Protein 3MU7 (pdb70)

B-factor: mean 15.53, std 10.74, range [5.44, 60.55]

Foldseek 3Di:
DDFAEEFEALPAPPFDDLLVLLVVVLHQEYEQDDQADFDDPDDTDGRSHPDQQQVCQVSCVSSVVSNHAYEYEYHDQHHHDEAQDLVRLVVVLVLCCQQAADAHDDDPRPNSNHRHHGQYYEYAHNDHFQRCVLSSLVSNLVVCVVDGHHFYEYEAEQPPPGRHCNVSQQVLSGQEYEYAQAPDQQQACPPNDCVSVVVSLVCCLPPGSHQAYAYEAELDPVLGPTRHDQLVCCVVPPPVVLVVGSRHRHHYYSHSRSCVVRVRSCVNVVHDD

Structure (mmCIF, N/CA/C/O backbone):
data_3MU7
#
_entry.id   3MU7
#
_cell.length_a   42.152
_cell.length_b   64.398
_cell.length_c   48.594
_cell.angle_alpha   90.00
_cell.angle_beta   102.10
_cell.angle_gamma   90.00
#
_symmetry.space_group_name_H-M   'P 1 21 1'
#
loop_
_entity.id
_entity.type
_entity.pdbx_description
1 polymer 'xylanase and alpha-amylase inhibitor protein'
2 non-polymer 'PHOSPHATE ION'
3 non-polymer DI(HYDROXYETHYL)ETHER
4 water water
#
loop_
_atom_site.group_PDB
_atom_site.id
_atom_site.type_symbol
_atom_site.label_atom_id
_atom_site.label_alt_id
_atom_site.label_comp_id
_atom_site.label_asym_id
_atom_site.label_entity_id
_atom_site.label_seq_id
_atom_site.pdbx_PDB_ins_code
_atom_site.Cartn_x
_atom_site.Cartn_y
_atom_site.Cartn_z
_atom_site.occupancy
_atom_site.B_iso_or_equiv
_atom_site.auth_seq_id
_atom_site.auth_comp_id
_atom_site.auth_asym_id
_atom_site.auth_atom_id
_atom_site.pdbx_PDB_model_num
ATOM 1 N N . GLY A 1 1 ? 7.502 -10.245 0.530 1.00 26.89 1 GLY A N 1
ATOM 2 C CA . GLY A 1 1 ? 8.401 -11.323 0.951 1.00 26.44 1 GLY A CA 1
ATOM 3 C C . GLY A 1 1 ? 9.854 -10.995 0.660 1.00 26.14 1 GLY A C 1
ATOM 4 O O . GLY A 1 1 ? 10.654 -11.881 0.380 1.00 26.75 1 GLY A O 1
ATOM 5 N N . SER A 1 2 ? 10.202 -9.677 0.752 1.00 25.41 2 SER A N 1
ATOM 6 C CA . SER A 1 2 ? 11.565 -9.196 0.450 1.00 24.41 2 SER A CA 1
ATOM 7 C C . SER A 1 2 ? 12.265 -8.242 1.490 1.00 22.83 2 SER A C 1
ATOM 8 O O . SER A 1 2 ? 13.099 -8.713 2.249 1.00 23.38 2 SER A O 1
ATOM 11 N N . LEU A 1 3 ? 11.957 -6.888 1.546 1.00 20.73 3 LEU A N 1
ATOM 12 C CA . LEU A 1 3 ? 12.720 -6.025 2.511 1.00 17.96 3 LEU A CA 1
ATOM 13 C C . LEU A 1 3 ? 12.032 -5.599 3.800 1.00 16.00 3 LEU A C 1
ATOM 14 O O . LEU A 1 3 ? 10.998 -4.935 3.802 1.00 15.94 3 LEU A O 1
ATOM 19 N N . ASP A 1 4 ? 12.648 -6.030 4.918 1.00 13.57 4 ASP A N 1
ATOM 20 C CA . ASP A 1 4 ? 12.215 -5.674 6.262 1.00 11.82 4 ASP A CA 1
ATOM 21 C C . ASP A 1 4 ? 12.878 -4.365 6.664 1.00 10.01 4 ASP A C 1
ATOM 22 O O . ASP A 1 4 ? 14.095 -4.195 6.553 1.00 9.78 4 ASP A O 1
ATOM 27 N N . ILE A 1 5 ? 12.043 -3.445 7.135 1.00 8.73 5 ILE A N 1
ATOM 28 C CA . ILE A 1 5 ? 12.481 -2.142 7.617 1.00 8.34 5 ILE A CA 1
ATOM 29 C C . ILE A 1 5 ? 12.074 -1.975 9.075 1.00 7.45 5 ILE A C 1
ATOM 30 O O . ILE A 1 5 ? 10.906 -2.177 9.433 1.00 7.69 5 ILE A O 1
ATOM 35 N N . ALA A 1 6 ? 13.045 -1.623 9.910 1.00 7.01 6 ALA A N 1
ATOM 36 C CA . ALA A 1 6 ? 12.790 -1.203 11.282 1.00 6.81 6 ALA A CA 1
ATOM 37 C C . ALA A 1 6 ? 12.827 0.321 11.315 1.00 6.87 6 ALA A C 1
ATOM 38 O O . ALA A 1 6 ? 13.650 0.940 10.646 1.00 7.58 6 ALA A O 1
ATOM 40 N N . VAL A 1 7 ? 11.951 0.939 12.093 1.00 6.54 7 VAL A N 1
ATOM 41 C CA . VAL A 1 7 ? 11.953 2.391 12.184 1.00 6.37 7 VAL A CA 1
ATOM 42 C C . VAL A 1 7 ? 11.785 2.833 13.631 1.00 6.15 7 VAL A C 1
ATOM 43 O O . VAL A 1 7 ? 11.008 2.232 14.382 1.00 6.88 7 VAL A O 1
ATOM 47 N N . TYR A 1 8 ? 12.513 3.872 14.020 1.00 6.07 8 TYR A N 1
ATOM 48 C CA . TYR A 1 8 ? 12.295 4.496 15.316 1.00 6.20 8 TYR A CA 1
ATOM 49 C C . TYR A 1 8 ? 11.103 5.436 15.259 1.00 6.51 8 TYR A C 1
ATOM 50 O O . TYR A 1 8 ? 10.930 6.187 14.294 1.00 6.81 8 TYR A O 1
ATOM 59 N N . TRP A 1 9 ? 10.306 5.391 16.318 1.00 6.59 9 TRP A N 1
ATOM 60 C CA . TRP A 1 9 ? 9.130 6.238 16.480 1.00 6.57 9 TRP A CA 1
ATOM 61 C C . TRP A 1 9 ? 9.212 6.884 17.860 1.00 6.47 9 TRP A C 1
ATOM 62 O O . TRP A 1 9 ? 9.801 6.309 18.782 1.00 6.29 9 TRP A O 1
ATOM 73 N N . GLY A 1 10 ? 8.646 8.082 18.004 1.00 6.08 10 GLY A N 1
ATOM 74 C CA . GLY A 1 10 ? 8.545 8.724 19.310 1.00 6.34 10 GLY A CA 1
ATOM 75 C C . GLY A 1 10 ? 9.367 9.986 19.461 1.00 6.37 10 GLY A C 1
ATOM 76 O O . GLY A 1 10 ? 9.411 10.562 20.546 1.00 7.11 10 GLY A O 1
ATOM 77 N N . GLN A 1 11 ? 10.003 10.411 18.368 1.00 6.57 11 GLN A N 1
ATOM 78 C CA . GLN A 1 11 ? 10.984 11.498 18.370 1.00 7.03 11 GLN A CA 1
ATOM 79 C C . GLN A 1 11 ? 10.420 12.905 18.192 1.00 7.10 11 GLN A C 1
ATOM 80 O O . GLN A 1 11 ? 11.171 13.869 18.291 1.00 7.42 11 GLN A O 1
ATOM 86 N N . SER A 1 12 ? 9.118 13.041 17.945 1.00 6.89 12 SER A N 1
ATOM 87 C CA . SER A 1 12 ? 8.537 14.375 17.805 1.00 7.28 12 SER A CA 1
ATOM 88 C C . SER A 1 12 ? 7.085 14.385 18.211 1.00 6.93 12 SER A C 1
ATOM 89 O O . SER A 1 12 ? 6.297 13.566 17.742 1.00 7.29 12 SER A O 1
ATOM 92 N N . PHE A 1 13 ? 6.705 15.360 19.027 1.00 7.33 13 PHE A N 1
ATOM 93 C CA . PHE A 1 13 ? 5.317 15.484 19.432 1.00 7.28 13 PHE A CA 1
ATOM 94 C C . PHE A 1 13 ? 4.363 15.541 18.238 1.00 7.22 13 PHE A C 1
ATOM 95 O O . PHE A 1 13 ? 3.239 15.045 18.316 1.00 7.82 13 PHE A O 1
ATOM 103 N N . ASP A 1 14 ? 4.805 16.159 17.147 1.00 7.25 14 ASP A N 1
ATOM 104 C CA . ASP A 1 14 ? 3.932 16.368 15.997 1.00 7.90 14 ASP A CA 1
ATOM 105 C C . ASP A 1 14 ? 4.070 15.312 14.915 1.00 8.09 14 ASP A C 1
ATOM 106 O O . ASP A 1 14 ? 3.542 15.487 13.821 1.00 9.20 14 ASP A O 1
ATOM 111 N N . GLU A 1 15 ? 4.749 14.209 15.211 1.00 7.67 15 GLU A N 1
ATOM 112 C CA . GLU A 1 15 ? 4.951 13.171 14.208 1.00 7.76 15 GLU A CA 1
ATOM 113 C C . GLU A 1 15 ? 3.669 12.394 13.908 1.00 7.81 15 GLU A C 1
ATOM 114 O O . GLU A 1 15 ? 2.737 12.341 14.717 1.00 7.89 15 GLU A O 1
ATOM 120 N N . ARG A 1 16 ? 3.657 11.772 12.736 1.00 7.71 16 ARG A N 1
ATOM 121 C CA . ARG A 1 16 ? 2.644 10.796 12.355 1.00 7.92 16 ARG A CA 1
ATOM 122 C C . ARG A 1 16 ? 2.449 9.801 13.506 1.00 7.60 16 ARG A C 1
ATOM 123 O O . ARG A 1 16 ? 3.431 9.290 14.068 1.00 7.10 16 ARG A O 1
ATOM 131 N N . SER A 1 17 ? 1.195 9.521 13.856 1.00 7.76 17 SER A N 1
ATOM 132 C CA . SER A 1 17 ? 0.885 8.675 14.999 1.00 7.99 17 SER A CA 1
ATOM 133 C C . SER A 1 17 ? 1.492 7.278 14.865 1.00 7.43 17 SER A C 1
ATOM 134 O O . SER A 1 17 ? 1.813 6.822 13.764 1.00 7.65 17 SER A O 1
ATOM 137 N N . LEU A 1 18 ? 1.611 6.590 15.991 1.00 7.81 18 LEU A N 1
ATOM 138 C CA . LEU A 1 18 ? 2.126 5.232 15.980 1.00 8.01 18 LEU A CA 1
ATOM 139 C C . LEU A 1 18 ? 1.247 4.332 15.112 1.00 8.19 18 LEU A C 1
ATOM 140 O O . LEU A 1 18 ? 1.751 3.583 14.272 1.00 8.16 18 LEU A O 1
ATOM 145 N N . GLU A 1 19 ? -0.070 4.412 15.293 1.00 8.49 19 GLU A N 1
ATOM 146 C CA . GLU A 1 19 ? -0.968 3.576 14.495 1.00 9.24 19 GLU A CA 1
ATOM 147 C C . GLU A 1 19 ? -0.872 3.890 12.994 1.00 8.59 19 GLU A C 1
ATOM 148 O O . GLU A 1 19 ? -0.857 2.969 12.179 1.00 8.65 19 GLU A O 1
ATOM 154 N N . ALA A 1 20 ? -0.771 5.168 12.627 1.00 8.61 20 ALA A N 1
ATOM 155 C CA . ALA A 1 20 ? -0.631 5.532 11.214 1.00 8.76 20 ALA A CA 1
ATOM 156 C C . ALA A 1 20 ? 0.720 5.101 10.644 1.00 8.73 20 ALA A C 1
ATOM 157 O O . ALA A 1 20 ? 0.827 4.726 9.476 1.00 8.89 20 ALA A O 1
ATOM 159 N N . THR A 1 21 ? 1.749 5.138 11.481 1.00 7.85 21 THR A N 1
ATOM 160 C CA . THR A 1 21 ? 3.071 4.655 11.092 1.00 7.70 21 THR A CA 1
ATOM 161 C C . THR A 1 21 ? 2.978 3.180 10.700 1.00 7.81 21 THR A C 1
ATOM 162 O O . THR A 1 21 ? 3.443 2.768 9.632 1.00 7.97 21 THR A O 1
ATOM 166 N N . CYS A 1 22 ? 2.319 2.391 11.538 1.00 7.87 22 CYS A N 1
ATOM 167 C CA . CYS A 1 22 ? 2.113 0.986 11.230 1.00 8.16 22 CYS A CA 1
ATOM 168 C C . CYS A 1 22 ? 1.251 0.777 9.995 1.00 8.64 22 CYS A C 1
ATOM 169 O O . CYS A 1 22 ? 1.526 -0.122 9.205 1.00 8.61 22 CYS A O 1
ATOM 172 N N . ASP A 1 23 ? 0.239 1.622 9.817 1.00 8.90 23 ASP A N 1
ATOM 173 C CA . ASP A 1 23 ? -0.662 1.530 8.660 1.00 10.01 23 ASP A CA 1
ATOM 174 C C . ASP A 1 23 ? 0.008 1.793 7.315 1.00 10.17 23 ASP A C 1
ATOM 175 O O . ASP A 1 23 ? -0.540 1.443 6.274 1.00 11.18 23 ASP A O 1
ATOM 180 N N . SER A 1 24 ? 1.187 2.406 7.322 1.00 9.87 24 SER A N 1
ATOM 181 C CA . SER A 1 24 ? 1.926 2.617 6.081 1.00 10.20 24 SER A CA 1
ATOM 182 C C . SER A 1 24 ? 2.236 1.293 5.387 1.00 10.12 24 SER A C 1
ATOM 183 O O . SER A 1 24 ? 2.365 1.247 4.165 1.00 11.00 24 SER A O 1
ATOM 186 N N . GLY A 1 25 ? 2.365 0.220 6.166 1.00 10.20 25 GLY A N 1
ATOM 187 C CA . GLY A 1 25 ? 2.747 -1.085 5.629 1.00 10.77 25 GLY A CA 1
ATOM 188 C C . GLY A 1 25 ? 4.216 -1.168 5.252 1.00 10.73 25 GLY A C 1
ATOM 189 O O . GLY A 1 25 ? 4.638 -2.137 4.619 1.00 12.12 25 GLY A O 1
ATOM 190 N N . ASN A 1 26 ? 5.000 -0.161 5.629 1.00 10.34 26 ASN A N 1
ATOM 191 C CA . ASN A 1 26 ? 6.412 -0.113 5.240 1.00 10.06 26 ASN A CA 1
ATOM 192 C C . ASN A 1 26 ? 7.355 -0.805 6.211 1.00 9.44 26 ASN A C 1
ATOM 193 O O . ASN A 1 26 ? 8.513 -1.059 5.865 1.00 9.90 26 ASN A O 1
ATOM 198 N N . TYR A 1 27 ? 6.875 -1.095 7.418 1.00 8.95 27 TYR A N 1
ATOM 199 C CA . TYR A 1 27 ? 7.761 -1.474 8.516 1.00 8.51 27 TYR A CA 1
ATOM 200 C C . TYR A 1 27 ? 7.445 -2.828 9.117 1.00 8.66 27 TYR A C 1
ATOM 201 O O . TYR A 1 27 ? 6.279 -3.152 9.354 1.00 9.44 27 TYR A O 1
ATOM 210 N N . ALA A 1 28 ? 8.494 -3.591 9.400 1.00 8.16 28 ALA A N 1
ATOM 211 C CA . ALA A 1 28 ? 8.383 -4.855 10.110 1.00 8.19 28 ALA A CA 1
ATOM 212 C C . ALA A 1 28 ? 8.523 -4.655 11.623 1.00 7.91 28 ALA A C 1
ATOM 213 O O . ALA A 1 28 ? 7.986 -5.434 12.404 1.00 7.95 28 ALA A O 1
ATOM 215 N N . TYR A 1 29 ? 9.270 -3.626 12.019 1.00 7.74 29 TYR A N 1
ATOM 216 C CA . TYR A 1 29 ? 9.481 -3.283 13.424 1.00 7.62 29 TYR A CA 1
ATOM 217 C C . TYR A 1 29 ? 9.281 -1.795 13.576 1.00 7.20 29 TYR A C 1
ATOM 218 O O . TYR A 1 29 ? 9.787 -1.010 12.761 1.00 7.23 29 TYR A O 1
ATOM 227 N N . VAL A 1 30 ? 8.592 -1.410 14.646 1.00 6.43 30 VAL A N 1
ATOM 228 C CA . VAL A 1 30 ? 8.543 -0.018 15.084 1.00 6.71 30 VAL A CA 1
ATOM 229 C C . VAL A 1 30 ? 9.108 0.023 16.494 1.00 6.40 30 VAL A C 1
ATOM 230 O O . VAL A 1 30 ? 8.691 -0.744 17.365 1.00 6.98 30 VAL A O 1
ATOM 234 N N . ILE A 1 31 ? 10.095 0.893 16.686 1.00 6.11 31 ILE A N 1
ATOM 235 C CA . ILE A 1 31 ? 10.836 0.950 17.925 1.00 6.33 31 ILE A CA 1
ATOM 236 C C . ILE A 1 31 ? 10.500 2.262 18.620 1.00 6.00 31 ILE A C 1
ATOM 237 O O . ILE A 1 31 ? 10.879 3.346 18.161 1.00 6.06 31 ILE A O 1
ATOM 242 N N . ILE A 1 32 ? 9.763 2.162 19.721 1.00 6.03 32 ILE A N 1
ATOM 243 C CA . ILE A 1 32 ? 9.392 3.344 20.492 1.00 6.48 32 ILE A CA 1
ATOM 244 C C . ILE A 1 32 ? 10.588 3.814 21.317 1.00 6.03 32 ILE A C 1
ATOM 245 O O . ILE A 1 32 ? 11.099 3.054 22.151 1.00 6.25 32 ILE A O 1
ATOM 250 N N . GLY A 1 33 ? 11.044 5.043 21.081 1.00 5.90 33 GLY A N 1
ATOM 251 C CA . GLY A 1 33 ? 12.149 5.598 21.862 1.00 6.27 33 GLY A CA 1
ATOM 252 C C . GLY A 1 33 ? 11.691 6.819 22.636 1.00 6.10 33 GLY A C 1
ATOM 253 O O . GLY A 1 33 ? 10.957 7.634 22.084 1.00 6.87 33 GLY A O 1
ATOM 254 N N . PHE A 1 34 ? 12.092 6.991 23.901 1.00 6.14 34 PHE A N 1
ATOM 255 C CA . PHE A 1 34 ? 13.054 6.159 24.640 1.00 6.67 34 PHE A CA 1
ATOM 256 C C . PHE A 1 34 ? 12.722 6.145 26.119 1.00 6.89 34 PHE A C 1
ATOM 257 O O . PHE A 1 34 ? 12.190 7.128 26.663 1.00 7.57 34 PHE A O 1
ATOM 265 N N . LEU A 1 35 ? 13.060 5.047 26.788 1.00 6.56 35 LEU A N 1
ATOM 266 C CA . LEU A 1 35 ? 13.212 5.077 28.239 1.00 7.15 35 LEU A CA 1
ATOM 267 C C . LEU A 1 35 ? 14.620 5.617 28.464 1.00 7.58 35 LEU A C 1
ATOM 268 O O . LEU A 1 35 ? 15.603 4.862 28.449 1.00 7.94 35 LEU A O 1
ATOM 273 N N . ASN A 1 36 ? 14.713 6.935 28.620 1.00 8.28 36 ASN A N 1
ATOM 274 C CA . ASN A 1 36 ? 16.001 7.618 28.628 1.00 9.36 36 ASN A CA 1
ATOM 275 C C . ASN A 1 36 ? 16.515 7.983 30.016 1.00 9.21 36 ASN A C 1
ATOM 276 O O . ASN A 1 36 ? 17.557 8.633 30.139 1.00 9.32 36 ASN A O 1
ATOM 281 N N . THR A 1 37 ? 15.780 7.564 31.041 1.00 9.52 37 THR A N 1
ATOM 282 C CA . THR A 1 37 ? 16.116 7.873 32.422 1.00 10.06 37 THR A CA 1
ATOM 283 C C . THR A 1 37 ? 16.021 6.600 33.238 1.00 9.87 37 THR A C 1
ATOM 284 O O . THR A 1 37 ? 14.961 5.979 33.308 1.00 10.25 37 THR A O 1
ATOM 288 N N . PHE A 1 38 ? 17.149 6.209 33.822 1.00 10.11 38 PHE A N 1
ATOM 289 C CA . PHE A 1 38 ? 17.225 5.087 34.750 1.00 10.25 38 PHE A CA 1
ATOM 290 C C . PHE A 1 38 ? 18.608 5.030 35.365 1.00 10.99 38 PHE A C 1
ATOM 291 O O . PHE A 1 38 ? 19.532 5.662 34.873 1.00 10.63 38 PHE A O 1
ATOM 299 N N . GLY A 1 39 ? 18.728 4.258 36.441 1.00 12.12 39 GLY A N 1
ATOM 300 C CA . GLY A 1 39 ? 20.006 4.018 37.090 1.00 14.26 39 GLY A CA 1
ATOM 301 C C . GLY A 1 39 ? 20.437 5.135 38.010 1.00 15.36 39 GLY A C 1
ATOM 302 O O . GLY A 1 39 ? 19.926 6.258 37.937 1.00 15.62 39 GLY A O 1
ATOM 303 N N . GLY A 1 40 ? 21.387 4.810 38.884 1.00 16.60 40 GLY A N 1
ATOM 304 C CA . GLY A 1 40 ? 21.988 5.785 39.792 1.00 17.88 40 GLY A CA 1
ATOM 305 C C . GLY A 1 40 ? 20.972 6.561 40.608 1.00 18.46 40 GLY A C 1
ATOM 306 O O . GLY A 1 40 ? 20.974 7.797 40.610 1.00 19.63 40 GLY A O 1
ATOM 307 N N . GLY A 1 41 ? 20.085 5.832 41.274 1.00 18.66 41 GLY A N 1
ATOM 308 C CA . GLY A 1 41 ? 19.116 6.439 42.183 1.00 18.50 41 GLY A CA 1
ATOM 309 C C . GLY A 1 41 ? 17.930 7.128 41.536 1.00 18.36 41 GLY A C 1
ATOM 310 O O . GLY A 1 41 ? 17.044 7.611 42.236 1.00 18.55 41 GLY A O 1
ATOM 311 N N . GLN A 1 42 ? 17.907 7.184 40.206 1.00 18.13 42 GLN A N 1
ATOM 312 C CA . GLN A 1 42 ? 16.780 7.770 39.489 1.00 17.98 42 GLN A CA 1
ATOM 313 C C . GLN A 1 42 ? 15.624 6.795 39.360 1.00 17.42 42 GLN A C 1
ATOM 314 O O . GLN A 1 42 ? 15.817 5.580 39.301 1.00 17.51 42 GLN A O 1
ATOM 320 N N . THR A 1 43 ? 14.415 7.340 39.320 1.00 16.92 43 THR 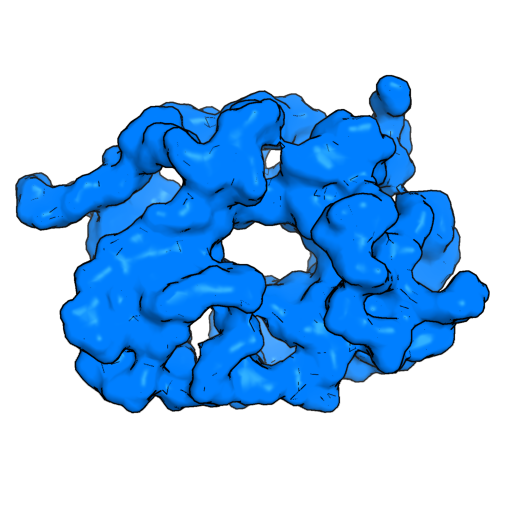A N 1
ATOM 321 C CA . THR A 1 43 ? 13.255 6.551 38.952 1.00 16.61 43 THR A CA 1
ATOM 322 C C . THR A 1 43 ? 13.193 6.474 37.419 1.00 14.87 43 THR A C 1
ATOM 323 O O . THR A 1 43 ? 13.611 7.413 36.737 1.00 14.77 43 THR A O 1
ATOM 327 N N . PRO A 1 44 ? 12.705 5.345 36.871 1.00 13.68 44 PRO A N 1
ATOM 328 C CA . PRO A 1 44 ? 12.654 5.202 35.417 1.00 12.88 44 PRO A CA 1
ATOM 329 C C . PRO A 1 44 ? 11.701 6.215 34.794 1.00 11.68 44 PRO A C 1
ATOM 330 O O . PRO A 1 44 ? 10.652 6.508 35.367 1.00 11.87 44 PRO A O 1
ATOM 334 N N . ALA A 1 45 ? 12.067 6.754 33.635 1.00 10.31 45 ALA A N 1
ATOM 335 C CA . ALA A 1 45 ? 11.201 7.704 32.942 1.00 9.54 45 ALA A CA 1
ATOM 336 C C . ALA A 1 45 ? 11.350 7.589 31.436 1.00 9.07 45 ALA A C 1
ATOM 337 O O . ALA A 1 45 ? 12.441 7.331 30.915 1.00 9.38 45 ALA A O 1
ATOM 339 N N . LEU A 1 46 ? 10.223 7.759 30.761 1.00 8.98 46 LEU A N 1
ATOM 340 C CA . LEU A 1 46 ? 10.154 7.834 29.314 1.00 9.11 46 LEU A CA 1
ATOM 341 C C . LEU A 1 46 ? 10.333 9.267 28.849 1.00 8.91 46 LEU A C 1
ATOM 342 O O . LEU A 1 46 ? 9.833 10.206 29.475 1.00 9.81 46 LEU A O 1
ATOM 347 N N . ASP A 1 47 ? 11.044 9.435 27.744 1.00 8.42 47 ASP A N 1
ATOM 348 C CA . ASP A 1 47 ? 10.957 10.657 26.961 1.00 8.28 47 ASP A CA 1
ATOM 349 C C . ASP A 1 47 ? 10.522 10.215 25.576 1.00 7.53 47 ASP A C 1
ATOM 350 O O . ASP A 1 47 ? 11.350 9.797 24.757 1.00 7.42 47 ASP A O 1
ATOM 355 N N . ILE A 1 48 ? 9.218 10.275 25.340 1.00 7.19 48 ILE A N 1
ATOM 356 C CA . ILE A 1 48 ? 8.640 9.957 24.043 1.00 7.42 48 ILE A CA 1
ATOM 357 C C . ILE A 1 48 ? 8.041 11.223 23.433 1.00 7.09 48 ILE A C 1
ATOM 358 O O . ILE A 1 48 ? 6.942 11.214 22.882 1.00 6.89 48 ILE A O 1
ATOM 363 N N . SER A 1 49 ? 8.780 12.321 23.564 1.00 7.39 49 SER A N 1
ATOM 364 C CA . SER A 1 49 ? 8.469 13.596 22.909 1.00 7.35 49 SER A CA 1
ATOM 365 C C . SER A 1 49 ? 7.040 14.071 23.167 1.00 7.15 49 SER A C 1
ATOM 366 O O . SER A 1 49 ? 6.359 14.558 22.262 1.00 7.82 49 SER A O 1
ATOM 369 N N . GLY A 1 50 ? 6.589 13.913 24.405 1.00 7.49 50 GLY A N 1
ATOM 370 C CA . GLY A 1 50 ? 5.290 14.428 24.816 1.00 7.97 50 GLY A CA 1
ATOM 371 C C . GLY A 1 50 ? 4.091 13.585 24.442 1.00 7.94 50 GLY A C 1
ATOM 372 O O . GLY A 1 50 ? 2.976 13.939 24.804 1.00 8.36 50 GLY A O 1
ATOM 373 N N . HIS A 1 51 ? 4.292 12.474 23.732 1.00 7.53 51 HIS A N 1
ATOM 374 C CA . HIS A 1 51 ? 3.176 11.579 23.409 1.00 7.79 51 HIS A CA 1
ATOM 375 C C . HIS A 1 51 ? 2.620 10.971 24.691 1.00 8.22 51 HIS A C 1
ATOM 376 O O . HIS A 1 51 ? 3.368 10.696 25.619 1.00 8.57 51 HIS A O 1
ATOM 383 N N . SER A 1 52 ? 1.310 10.758 24.742 1.00 8.77 52 SER A N 1
ATOM 384 C CA . SER A 1 52 ? 0.695 10.121 25.901 1.00 9.72 52 SER A CA 1
ATOM 385 C C . SER A 1 52 ? 1.078 8.640 25.993 1.00 9.66 52 SER A C 1
ATOM 386 O O . SER A 1 52 ? 0.728 7.863 25.104 1.00 8.93 52 SER A O 1
ATOM 389 N N . PRO A 1 53 ? 1.785 8.242 27.066 1.00 9.83 53 PRO A N 1
ATOM 390 C CA . PRO A 1 53 ? 2.163 6.825 27.149 1.00 10.25 53 PRO A CA 1
ATOM 391 C C . PRO A 1 53 ? 0.954 5.896 27.227 1.00 10.38 53 PRO A C 1
ATOM 392 O O . PRO A 1 53 ? 0.906 4.896 26.512 1.00 10.12 53 PRO A O 1
ATOM 396 N N . LYS A 1 54 ? -0.031 6.226 28.060 1.00 10.59 54 LYS A N 1
ATOM 397 C CA . LYS A 1 54 ? -1.219 5.384 28.169 1.00 11.44 54 LYS A CA 1
ATOM 398 C C . LYS A 1 54 ? -1.959 5.318 26.833 1.00 11.15 54 LYS A C 1
ATOM 399 O O . LYS A 1 54 ? -2.492 4.271 26.465 1.00 11.29 54 LYS A O 1
ATOM 405 N N . GLY A 1 55 ? -1.964 6.434 26.104 1.00 10.93 55 GLY A N 1
ATOM 406 C CA . GLY A 1 55 ? -2.603 6.509 24.794 1.00 10.71 55 GLY A CA 1
ATOM 407 C C . GLY A 1 55 ? -1.963 5.617 23.743 1.00 10.70 55 GLY A C 1
ATOM 408 O O . GLY A 1 55 ? -2.571 5.331 22.715 1.00 11.18 55 GLY A O 1
ATOM 409 N N . LEU A 1 56 ? -0.737 5.168 23.994 1.00 10.19 56 LEU A N 1
ATOM 410 C CA . LEU A 1 56 ? -0.085 4.241 23.078 1.00 10.33 56 LEU A CA 1
ATOM 411 C C . LEU A 1 56 ? -0.694 2.854 23.104 1.00 9.98 56 LEU A C 1
ATOM 412 O O . LEU A 1 56 ? -0.565 2.126 22.127 1.00 10.01 56 LEU A O 1
ATOM 417 N N . GLU A 1 57 ? -1.340 2.478 24.208 1.00 9.63 57 GLU A N 1
ATOM 418 C CA . GLU A 1 57 ? -1.864 1.126 24.348 1.00 9.80 57 GLU A CA 1
ATOM 419 C C . GLU A 1 57 ? -2.628 0.617 23.104 1.00 9.34 57 GLU A C 1
ATOM 420 O O . GLU A 1 57 ? -2.235 -0.399 22.524 1.00 9.54 57 GLU A O 1
ATOM 426 N N . PRO A 1 58 ? -3.716 1.309 22.685 1.00 9.09 58 PRO A N 1
ATOM 427 C CA . PRO A 1 58 ? -4.453 0.768 21.535 1.00 8.68 58 PRO A CA 1
ATOM 428 C C . PRO A 1 58 ? -3.671 0.850 20.229 1.00 8.49 58 PRO A C 1
ATOM 429 O O . PRO A 1 58 ? -3.897 0.048 19.327 1.00 8.45 58 PRO A O 1
ATOM 433 N N . GLN A 1 59 ? -2.755 1.809 20.140 1.00 8.32 59 GLN A N 1
ATOM 434 C CA . GLN A 1 59 ? -1.948 1.969 18.934 1.00 8.37 59 GLN A CA 1
ATOM 435 C C . GLN A 1 59 ? -0.933 0.838 18.783 1.00 7.83 59 GLN A C 1
ATOM 436 O O . GLN A 1 59 ? -0.721 0.328 17.677 1.00 7.73 59 GLN A O 1
ATOM 442 N N . ILE A 1 60 ? -0.321 0.448 19.897 1.00 7.46 60 ILE A N 1
ATOM 443 C CA . ILE A 1 60 ? 0.577 -0.701 19.928 1.00 7.33 60 ILE A CA 1
ATOM 444 C C . ILE A 1 60 ? -0.187 -1.950 19.477 1.00 7.31 60 ILE A C 1
ATOM 445 O O . ILE A 1 60 ? 0.278 -2.709 18.621 1.00 7.21 60 ILE A O 1
ATOM 450 N N . LYS A 1 61 ? -1.373 -2.153 20.050 1.00 7.39 61 LYS A N 1
ATOM 451 C CA . LYS A 1 61 ? -2.188 -3.314 19.704 1.00 7.80 61 LYS A CA 1
ATOM 452 C C . LYS A 1 61 ? -2.580 -3.297 18.232 1.00 7.44 61 LYS A C 1
ATOM 453 O O . LYS A 1 61 ? -2.575 -4.331 17.571 1.00 7.86 61 LYS A O 1
ATOM 459 N N . HIS A 1 62 ? -2.908 -2.120 17.714 1.00 7.24 62 HIS A N 1
ATOM 460 C CA . HIS A 1 62 ? -3.227 -2.011 16.299 1.00 7.55 62 HIS A CA 1
ATOM 461 C C . HIS A 1 62 ? -2.026 -2.420 15.433 1.00 7.13 62 HIS A C 1
ATOM 462 O O . HIS A 1 62 ? -2.159 -3.198 14.488 1.00 7.61 62 HIS A O 1
ATOM 469 N N . CYS A 1 63 ? -0.848 -1.894 15.765 1.00 7.02 63 CYS A N 1
ATOM 470 C CA . CYS A 1 63 ? 0.394 -2.271 15.092 1.00 7.29 63 CYS A CA 1
ATOM 471 C C . CYS A 1 63 ? 0.579 -3.783 15.087 1.00 6.92 63 CYS A C 1
ATOM 472 O O . CYS A 1 63 ? 0.857 -4.377 14.039 1.00 7.02 63 CYS A O 1
ATOM 475 N N . GLN A 1 64 ? 0.422 -4.403 16.254 1.00 7.35 64 GLN A N 1
ATOM 476 C CA . GLN A 1 64 ? 0.628 -5.836 16.385 1.00 8.23 64 GLN A CA 1
ATOM 477 C C . GLN A 1 64 ? -0.397 -6.627 15.581 1.00 8.64 64 GLN A C 1
ATOM 478 O O . GLN A 1 64 ? -0.070 -7.666 15.006 1.00 9.03 64 GLN A O 1
ATOM 484 N N . SER A 1 65 ? -1.628 -6.124 15.517 1.00 8.89 65 SER A N 1
ATOM 485 C CA . SER A 1 65 ? -2.674 -6.758 14.711 1.00 10.02 65 SER A CA 1
ATOM 486 C C . SER A 1 65 ? -2.342 -6.718 13.218 1.00 10.60 65 SER A C 1
ATOM 487 O O . SER A 1 65 ? -2.860 -7.522 12.437 1.00 11.31 65 SER A O 1
ATOM 490 N N . LYS A 1 66 ? -1.470 -5.789 12.831 1.00 11.13 66 LYS A N 1
ATOM 491 C CA . LYS A 1 66 ? -0.998 -5.666 11.448 1.00 12.22 66 LYS A CA 1
ATOM 492 C C . LYS A 1 66 ? 0.343 -6.378 11.253 1.00 12.04 66 LYS A C 1
ATOM 493 O O . LYS A 1 66 ? 1.029 -6.149 10.248 1.00 12.36 66 LYS A O 1
ATOM 499 N N . ASN A 1 67 ? 0.701 -7.228 12.218 1.00 11.70 67 ASN A N 1
ATOM 500 C CA A ASN A 1 67 ? 1.940 -8.017 12.146 0.50 12.08 67 ASN A CA 1
ATOM 501 C CA B ASN A 1 67 ? 1.880 -7.953 12.127 0.50 12.05 67 ASN A CA 1
ATOM 502 C C . ASN A 1 67 ? 3.155 -7.101 12.006 1.00 11.82 67 ASN A C 1
ATOM 503 O O . ASN A 1 67 ? 4.266 -7.563 11.741 1.00 12.62 67 ASN A O 1
ATOM 512 N N . VAL A 1 68 ? 3.123 -5.957 12.752 1.00 10.36 68 VAL A N 1
ATOM 513 C CA . VAL A 1 68 ? 4.288 -5.142 13.082 1.00 10.14 68 VAL A CA 1
ATOM 514 C C . VAL A 1 68 ? 4.735 -5.396 14.520 1.00 10.04 68 VAL A C 1
ATOM 515 O O . VAL A 1 68 ? 3.932 -5.311 15.459 1.00 11.00 68 VAL A O 1
ATOM 519 N N . LYS A 1 69 ? 6.007 -5.721 14.700 1.00 9.25 69 LYS A N 1
ATOM 520 C CA . LYS A 1 69 ? 6.559 -5.885 16.040 1.00 9.49 69 LYS A CA 1
ATOM 521 C C . LYS A 1 69 ? 6.885 -4.521 16.629 1.00 8.37 69 LYS A C 1
ATOM 522 O O . LYS A 1 69 ? 7.441 -3.653 15.947 1.00 9.12 69 LYS A O 1
ATOM 528 N N . VAL A 1 70 ? 6.525 -4.338 17.893 1.00 7.53 70 VAL A N 1
ATOM 529 C CA . VAL A 1 70 ? 6.716 -3.067 18.577 1.00 6.96 70 VAL A CA 1
ATOM 530 C C . VAL A 1 70 ? 7.656 -3.265 19.756 1.00 6.92 70 VAL A C 1
ATOM 531 O O . VAL A 1 70 ? 7.384 -4.076 20.652 1.00 6.55 70 VAL A O 1
ATOM 535 N N . LEU A 1 71 ? 8.759 -2.524 19.746 1.00 6.38 71 LEU A N 1
ATOM 536 C CA . LEU A 1 71 ? 9.787 -2.623 20.787 1.00 6.61 71 LEU A CA 1
ATOM 537 C C . LEU A 1 71 ? 9.853 -1.330 21.563 1.00 6.35 71 LEU A C 1
ATOM 538 O O . LEU A 1 71 ? 9.472 -0.272 21.055 1.00 7.19 71 LEU A O 1
ATOM 543 N N . LEU A 1 72 ? 10.329 -1.416 22.802 1.00 6.37 72 LEU A N 1
ATOM 544 C CA . LEU A 1 72 ? 10.708 -0.237 23.562 1.00 6.19 72 LEU A CA 1
ATOM 545 C C . LEU A 1 72 ? 12.218 -0.136 23.569 1.00 6.08 72 LEU A C 1
ATOM 546 O O . LEU A 1 72 ? 12.926 -1.106 23.877 1.00 6.27 72 LEU A O 1
ATOM 551 N N . SER A 1 73 ? 12.712 1.045 23.230 1.00 5.57 73 SER A N 1
ATOM 552 C CA . SER A 1 73 ? 14.139 1.304 23.249 1.00 5.74 73 SER A CA 1
ATOM 553 C C . SER A 1 73 ? 14.569 1.970 24.551 1.00 5.89 73 SER A C 1
ATOM 554 O O . SER A 1 73 ? 13.981 2.977 24.976 1.00 6.54 73 SER A O 1
ATOM 557 N N . ILE A 1 74 ? 15.599 1.398 25.170 1.00 5.91 74 ILE A N 1
ATOM 558 C CA . ILE A 1 74 ? 16.208 1.966 26.367 1.00 6.62 74 ILE A CA 1
ATOM 559 C C . ILE A 1 74 ? 17.451 2.761 25.989 1.00 6.61 74 ILE A C 1
ATOM 560 O O . ILE A 1 74 ? 18.193 2.396 25.057 1.00 6.81 74 ILE A O 1
ATOM 565 N N . GLY A 1 75 ? 17.636 3.878 26.665 1.00 6.88 75 GLY A N 1
ATOM 566 C CA . GLY A 1 75 ? 18.790 4.774 26.499 1.00 7.30 75 GLY A CA 1
ATOM 567 C C . GLY A 1 75 ? 18.410 5.896 25.540 1.00 8.07 75 GLY A C 1
ATOM 568 O O . GLY A 1 75 ? 17.591 6.662 25.850 1.00 8.10 75 GLY A O 1
ATOM 569 N N . GLY A 1 76 ? 18.993 5.915 24.369 1.00 8.44 76 GLY A N 1
ATOM 570 C CA . GLY A 1 76 ? 18.749 6.918 23.363 1.00 9.85 76 GLY A CA 1
ATOM 571 C C . GLY A 1 76 ? 19.977 7.804 23.112 1.00 10.33 76 GLY A C 1
ATOM 572 O O . GLY A 1 76 ? 20.988 7.634 23.748 1.00 10.48 76 GLY A O 1
ATOM 573 N N . PRO A 1 77 ? 19.851 8.742 22.175 1.00 11.41 77 PRO A N 1
ATOM 574 C CA . PRO A 1 77 ? 21.007 9.545 21.771 1.00 12.90 77 PRO A CA 1
ATOM 575 C C . PRO A 1 77 ? 21.674 10.248 22.943 1.00 14.24 77 PRO A C 1
ATOM 576 O O . PRO A 1 77 ? 22.902 10.372 22.969 1.00 14.97 77 PRO A O 1
ATOM 580 N N . ALA A 1 78 ? 20.865 10.682 23.905 1.00 15.35 78 ALA A N 1
ATOM 581 C CA . ALA A 1 78 ? 21.358 11.301 25.129 1.00 16.18 78 ALA A CA 1
ATOM 582 C C . ALA A 1 78 ? 20.316 11.122 26.227 1.00 16.42 78 ALA A C 1
ATOM 583 O O . ALA A 1 78 ? 19.192 10.692 25.972 1.00 17.11 78 ALA A O 1
ATOM 585 N N . GLY A 1 79 ? 20.690 11.441 27.457 1.00 16.31 79 GLY A N 1
ATOM 586 C CA . GLY A 1 79 ? 19.754 11.351 28.560 1.00 15.50 79 GLY A CA 1
ATOM 587 C C . GLY A 1 79 ? 20.449 10.879 29.811 1.00 14.74 79 GLY A C 1
ATOM 588 O O . GLY A 1 79 ? 21.553 10.332 29.741 1.00 14.87 79 GLY A O 1
ATOM 589 N N . PRO A 1 80 ? 19.807 11.081 30.970 1.00 14.21 80 PRO A N 1
ATOM 590 C CA . PRO A 1 80 ? 20.391 10.714 32.247 1.00 14.02 80 PRO A CA 1
ATOM 591 C C . PRO A 1 80 ? 20.123 9.242 32.525 1.00 13.54 80 PRO A C 1
ATOM 592 O O . PRO A 1 80 ? 19.314 8.889 33.390 1.00 13.80 80 PRO A O 1
ATOM 596 N N . TYR A 1 81 ? 20.767 8.387 31.746 1.00 12.26 81 TYR A N 1
ATOM 597 C CA . TYR A 1 81 ? 20.674 6.967 31.986 1.00 11.27 81 TYR A CA 1
ATOM 598 C C . TYR A 1 81 ? 22.053 6.400 32.222 1.00 11.40 81 TYR A C 1
ATOM 599 O O . TYR A 1 81 ? 23.026 6.812 31.587 1.00 12.58 81 TYR A O 1
ATOM 608 N N . SER A 1 82 ? 22.128 5.471 33.162 1.00 11.11 82 SER A N 1
ATOM 609 C CA . SER A 1 82 ? 23.362 4.772 33.461 1.00 11.70 82 SER A CA 1
ATOM 610 C C . SER A 1 82 ? 22.990 3.478 34.139 1.00 11.73 82 SER A C 1
ATOM 611 O O . SER A 1 82 ? 21.863 3.304 34.596 1.00 11.40 82 SER A O 1
ATOM 614 N N . LEU A 1 83 ? 23.949 2.569 34.201 1.00 12.03 83 LEU A N 1
ATOM 615 C CA . LEU A 1 83 ? 23.692 1.258 34.724 1.00 13.22 83 LEU A CA 1
ATOM 616 C C . LEU A 1 83 ? 24.969 0.729 35.344 1.00 14.29 83 LEU A C 1
ATOM 617 O O . LEU A 1 83 ? 25.482 -0.323 34.959 1.00 14.26 83 LEU A O 1
ATOM 622 N N . ASP A 1 84 ? 25.470 1.474 36.320 1.00 15.01 84 ASP A N 1
ATOM 623 C CA . ASP A 1 84 ? 26.761 1.185 36.940 1.00 16.30 84 ASP A CA 1
ATOM 624 C C . ASP A 1 84 ? 26.753 0.027 37.948 1.00 16.05 84 ASP A C 1
ATOM 625 O O . ASP A 1 84 ? 27.758 -0.675 38.062 1.00 16.85 84 ASP A O 1
ATOM 630 N N . SER A 1 85 ? 25.656 -0.175 38.684 1.00 15.51 85 SER A N 1
ATOM 631 C CA . SER A 1 85 ? 25.623 -1.249 39.694 1.00 14.43 85 SER A CA 1
ATOM 632 C C . SER A 1 85 ? 24.853 -2.480 39.227 1.00 13.54 85 SER A C 1
ATOM 633 O O . SER A 1 85 ? 23.980 -2.388 38.363 1.00 13.00 85 SER A O 1
ATOM 636 N N . ARG A 1 86 ? 25.166 -3.628 39.817 1.00 12.91 86 ARG A N 1
ATOM 637 C CA . ARG A 1 86 ? 24.429 -4.855 39.537 1.00 12.36 86 ARG A CA 1
ATOM 638 C C . ARG A 1 86 ? 22.963 -4.701 39.906 1.00 11.89 86 ARG A C 1
ATOM 639 O O . ARG A 1 86 ? 22.084 -5.173 39.184 1.00 10.87 86 ARG A O 1
ATOM 647 N N . ASN A 1 87 ? 22.698 -4.009 41.012 1.00 11.55 87 ASN A N 1
ATOM 648 C CA . ASN A 1 87 ? 21.329 -3.739 41.432 1.00 11.43 87 ASN A CA 1
ATOM 649 C C . ASN A 1 87 ? 20.555 -2.924 40.392 1.00 10.83 87 ASN A C 1
ATOM 650 O O . ASN A 1 87 ? 19.385 -3.210 40.137 1.00 10.70 87 ASN A O 1
ATOM 655 N N . ASP A 1 88 ? 21.208 -1.928 39.790 1.00 10.86 88 ASP A N 1
ATOM 656 C CA . ASP A 1 88 ? 20.598 -1.158 38.696 1.00 10.95 88 ASP A CA 1
ATOM 657 C C . ASP A 1 88 ? 20.129 -2.072 37.561 1.00 10.07 88 ASP A C 1
ATOM 658 O O . ASP A 1 88 ? 19.028 -1.893 37.029 1.00 9.68 88 ASP A O 1
ATOM 663 N N . ALA A 1 89 ? 20.963 -3.046 37.194 1.00 9.56 89 ALA A N 1
ATOM 664 C CA . ALA A 1 89 ? 20.631 -3.975 36.120 1.00 9.00 89 ALA A CA 1
ATOM 665 C C . ALA A 1 89 ? 19.429 -4.843 36.480 1.00 8.82 89 ALA A C 1
ATOM 666 O O . ALA A 1 89 ? 18.508 -4.993 35.677 1.00 8.65 89 ALA A O 1
ATOM 668 N N . ASN A 1 90 ? 19.438 -5.412 37.686 1.00 8.65 90 ASN A N 1
ATOM 669 C CA . ASN A 1 90 ? 18.309 -6.191 38.201 1.00 9.02 90 ASN A CA 1
ATOM 670 C C . ASN A 1 90 ? 17.029 -5.358 38.168 1.00 8.46 90 ASN A C 1
ATOM 671 O O . ASN A 1 90 ? 15.995 -5.790 37.670 1.00 8.17 90 ASN A O 1
ATOM 676 N N . ASP A 1 91 ? 17.119 -4.144 38.702 1.00 8.23 91 ASP A N 1
ATOM 677 C CA . ASP A 1 91 ? 15.969 -3.261 38.811 1.00 8.78 91 ASP A CA 1
ATOM 678 C C . ASP A 1 91 ? 15.371 -2.940 37.454 1.00 8.15 91 ASP A C 1
ATOM 679 O O . ASP A 1 91 ? 14.157 -3.005 37.266 1.00 7.93 91 ASP A O 1
ATOM 684 N N . LEU A 1 92 ? 16.225 -2.581 36.505 1.00 8.02 92 LEU A N 1
ATOM 685 C CA . LEU A 1 92 ? 15.732 -2.262 35.182 1.00 7.89 92 LEU A CA 1
ATOM 686 C C . LEU A 1 92 ? 15.141 -3.491 34.491 1.00 7.18 92 LEU A C 1
ATOM 687 O O . LEU A 1 92 ? 14.089 -3.398 33.866 1.00 7.30 92 LEU A O 1
ATOM 692 N N . ALA A 1 93 ? 15.796 -4.649 34.623 1.00 7.16 93 ALA A N 1
ATOM 693 C CA . ALA A 1 93 ? 15.276 -5.877 34.024 1.00 7.43 93 ALA A CA 1
ATOM 694 C C . ALA A 1 93 ? 13.876 -6.209 34.532 1.00 7.57 93 ALA A C 1
ATOM 695 O O . ALA A 1 93 ? 12.973 -6.491 33.750 1.00 7.52 93 ALA A O 1
ATOM 697 N N . VAL A 1 94 ? 13.695 -6.156 35.849 1.00 7.79 94 VAL A N 1
ATOM 698 C CA . VAL A 1 94 ? 12.400 -6.473 36.454 1.00 8.34 94 VAL A CA 1
ATOM 699 C C . VAL A 1 94 ? 11.343 -5.445 36.051 1.00 7.89 94 VAL A C 1
ATOM 700 O O . VAL A 1 94 ? 10.219 -5.804 35.696 1.00 8.17 94 VAL A O 1
ATOM 704 N N . TYR A 1 95 ? 11.718 -4.171 36.082 1.00 7.68 95 TYR A N 1
ATOM 705 C CA . TYR A 1 95 ? 10.806 -3.101 35.681 1.00 8.02 95 TYR A CA 1
ATOM 706 C C . TYR A 1 95 ? 10.311 -3.301 34.248 1.00 7.78 95 TYR A C 1
ATOM 707 O O . TYR A 1 95 ? 9.110 -3.216 33.982 1.00 8.20 95 TYR A O 1
ATOM 716 N N . LEU A 1 96 ? 11.238 -3.567 33.327 1.00 7.70 96 LEU A N 1
ATOM 717 C CA . LEU A 1 96 ? 10.877 -3.780 31.931 1.00 7.53 96 LEU A CA 1
ATOM 718 C C . LEU A 1 96 ? 9.997 -5.004 31.760 1.00 7.75 96 LEU A C 1
ATOM 719 O O . LEU A 1 96 ? 9.007 -4.973 31.031 1.00 7.83 96 LEU A O 1
ATOM 724 N N . HIS A 1 97 ? 10.358 -6.075 32.442 1.00 8.07 97 HIS A N 1
ATOM 725 C CA . HIS A 1 97 ? 9.612 -7.322 32.339 1.00 8.96 97 HIS A CA 1
ATOM 726 C C . HIS A 1 97 ? 8.189 -7.206 32.841 1.00 8.90 97 HIS A C 1
ATOM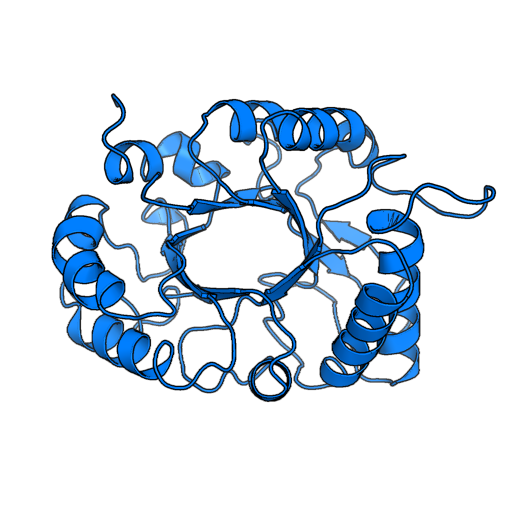 727 O O . HIS A 1 97 ? 7.268 -7.581 32.134 1.00 8.85 97 HIS A O 1
ATOM 734 N N . LYS A 1 98 ? 8.051 -6.677 34.035 1.00 9.42 98 LYS A N 1
ATOM 735 C CA . LYS A 1 98 ? 6.734 -6.575 34.658 1.00 10.40 98 LYS A CA 1
ATOM 736 C C . LYS A 1 98 ? 5.823 -5.590 33.940 1.00 10.37 98 LYS A C 1
ATOM 737 O O . LYS A 1 98 ? 4.622 -5.824 33.818 1.00 11.48 98 LYS A O 1
ATOM 743 N N . ASN A 1 99 ? 6.386 -4.485 33.464 1.00 9.48 99 ASN A N 1
ATOM 744 C CA . ASN A 1 99 ? 5.563 -3.400 32.936 1.00 9.76 99 ASN A CA 1
ATOM 745 C C . ASN A 1 99 ? 5.302 -3.420 31.441 1.00 9.33 99 ASN A C 1
ATOM 746 O O . ASN A 1 99 ? 4.299 -2.858 30.992 1.00 10.07 99 ASN A O 1
ATOM 751 N N . PHE A 1 100 ? 6.187 -4.058 30.678 1.00 8.78 100 PHE A N 1
ATOM 752 C CA . PHE A 1 100 ? 6.125 -4.008 29.219 1.00 8.67 100 PHE A CA 1
ATOM 753 C C . PHE A 1 100 ? 6.108 -5.374 28.554 1.00 8.82 100 PHE A C 1
ATOM 754 O O . PHE A 1 100 ? 5.605 -5.493 27.445 1.00 9.84 100 PHE A O 1
ATOM 762 N N . LEU A 1 101 ? 6.669 -6.395 29.195 1.00 8.35 101 LEU A N 1
ATOM 763 C CA . LEU A 1 101 ? 6.876 -7.673 28.508 1.00 9.00 101 LEU A CA 1
ATOM 764 C C . LEU A 1 101 ? 5.945 -8.786 28.960 1.00 9.58 101 LEU A C 1
ATOM 765 O O . LEU A 1 101 ? 5.938 -9.873 28.380 1.00 10.35 101 LEU A O 1
ATOM 770 N N . LEU A 1 102 ? 5.165 -8.495 29.994 1.00 10.47 102 LEU A N 1
ATOM 771 C CA . LEU A 1 102 ? 4.174 -9.418 30.527 1.00 11.63 102 LEU A CA 1
ATOM 772 C C . LEU A 1 102 ? 2.825 -8.719 30.574 1.00 12.26 102 LEU A C 1
ATOM 773 O O . LEU A 1 102 ? 2.775 -7.494 30.658 1.00 11.93 102 LEU A O 1
ATOM 778 N N . PRO A 1 103 ? 1.720 -9.497 30.543 1.00 13.80 103 PRO A N 1
ATOM 779 C CA . PRO A 1 103 ? 0.403 -8.925 30.828 1.00 15.12 103 PRO A CA 1
ATOM 780 C C . PRO A 1 103 ? 0.372 -8.364 32.251 1.00 15.96 103 PRO A C 1
ATOM 781 O O . PRO A 1 103 ? 1.186 -8.777 33.084 1.00 15.19 103 PRO A O 1
ATOM 785 N N . PRO A 1 104 ? -0.557 -7.433 32.543 1.00 17.07 104 PRO A N 1
ATOM 786 C CA . PRO A 1 104 ? -0.608 -6.885 33.899 1.00 18.06 104 PRO A CA 1
ATOM 787 C C . PRO A 1 104 ? -0.860 -7.961 34.943 1.00 18.97 104 PRO A C 1
ATOM 788 O O . PRO A 1 104 ? -1.564 -8.939 34.676 1.00 18.89 104 PRO A O 1
ATOM 792 N N . ALA A 1 105 ? -0.256 -7.773 36.109 1.00 20.17 105 ALA A N 1
ATOM 793 C CA . ALA A 1 105 ? -0.441 -8.649 37.254 1.00 21.37 105 ALA A CA 1
ATOM 794 C C . ALA A 1 105 ? -0.520 -7.782 38.507 1.00 22.36 105 ALA A C 1
ATOM 795 O O . ALA A 1 105 ? 0.328 -6.910 38.723 1.00 22.83 105 ALA A O 1
ATOM 797 N N . GLY A 1 106 ? -1.548 -8.018 39.318 1.00 23.34 106 GLY A N 1
ATOM 798 C CA . GLY A 1 106 ? -1.780 -7.223 40.523 1.00 24.30 106 GLY A CA 1
ATOM 799 C C . GLY A 1 106 ? -2.292 -5.833 40.194 1.00 24.79 106 GLY A C 1
ATOM 800 O O . GLY A 1 106 ? -3.055 -5.655 39.239 1.00 25.14 106 GLY A O 1
ATOM 801 N N . THR A 1 107 ? -1.864 -4.847 40.981 1.00 25.07 107 THR A N 1
ATOM 802 C CA . THR A 1 107 ? -2.287 -3.456 40.789 1.00 25.27 107 THR A CA 1
ATOM 803 C C . THR A 1 107 ? -1.151 -2.437 40.954 1.00 24.70 107 THR A C 1
ATOM 804 O O . THR A 1 107 ? -1.291 -1.280 40.547 1.00 25.01 107 THR A O 1
ATOM 808 N N . SER A 1 108 ? -0.028 -2.870 41.558 1.00 23.87 108 SER A N 1
ATOM 809 C CA . SER A 1 108 ? 1.075 -1.956 41.848 1.00 22.99 108 SER A CA 1
ATOM 810 C C . SER A 1 108 ? 1.944 -1.542 40.652 1.00 22.05 108 SER A C 1
ATOM 811 O O . SER A 1 108 ? 2.707 -0.583 40.751 1.00 22.30 108 SER A O 1
ATOM 814 N N . GLU A 1 109 ? 1.829 -2.252 39.531 1.00 20.75 109 GLU A N 1
ATOM 815 C CA . GLU A 1 109 ? 2.621 -1.936 38.333 1.00 19.49 109 GLU A CA 1
ATOM 816 C C . GLU A 1 109 ? 2.221 -0.589 37.735 1.00 18.69 109 GLU A C 1
ATOM 817 O O . GLU A 1 109 ? 1.032 -0.271 37.681 1.00 18.56 109 GLU A O 1
ATOM 823 N N . SER A 1 110 ? 3.212 0.196 37.282 1.00 17.73 110 SER A N 1
ATOM 824 C CA . SER A 1 110 ? 2.930 1.500 36.672 1.00 17.03 110 SER A CA 1
ATOM 825 C C . SER A 1 110 ? 2.293 1.379 35.254 1.00 16.13 110 SER A C 1
ATOM 826 O O . SER A 1 110 ? 1.536 2.264 34.850 1.00 16.89 110 SER A O 1
ATOM 829 N N . ARG A 1 111 ? 2.586 0.263 34.532 1.00 14.99 111 ARG A N 1
ATOM 830 C CA . ARG A 1 111 ? 2.046 0.061 33.185 1.00 13.61 111 ARG A CA 1
ATOM 831 C C . ARG A 1 111 ? 2.038 1.363 32.328 1.00 12.18 111 ARG A C 1
ATOM 832 O O . ARG A 1 111 ? 0.983 1.863 31.947 1.00 11.53 111 ARG A O 1
ATOM 840 N N . PRO A 1 112 ? 3.219 1.868 32.030 1.00 11.38 112 PRO A N 1
ATOM 841 C CA . PRO A 1 112 ? 3.252 3.094 31.218 1.00 11.24 112 PRO A CA 1
ATOM 842 C C . PRO A 1 112 ? 2.428 3.055 29.966 1.00 10.91 112 PRO A C 1
ATOM 843 O O . PRO A 1 112 ? 1.800 4.053 29.615 1.00 11.60 112 PRO A O 1
ATOM 847 N N . PHE A 1 113 ? 2.436 1.920 29.264 1.00 10.13 113 PHE A N 1
ATOM 848 C CA . PHE A 1 113 ? 1.651 1.768 28.033 1.00 9.99 113 PHE A CA 1
ATOM 849 C C . PHE A 1 113 ? 0.402 0.925 28.284 1.00 9.88 113 PHE A C 1
ATOM 850 O O . PHE A 1 113 ? -0.092 0.231 27.385 1.00 10.14 113 PHE A O 1
ATOM 858 N N . GLY A 1 114 ? -0.108 0.977 29.514 1.00 10.12 114 GLY A N 1
ATOM 859 C CA . GLY A 1 114 ? -1.308 0.221 29.838 1.00 10.30 114 GLY A CA 1
ATOM 860 C C . GLY A 1 114 ? -1.118 -1.278 29.719 1.00 10.51 114 GLY A C 1
ATOM 861 O O . GLY A 1 114 ? -0.065 -1.811 30.021 1.00 10.53 114 GLY A O 1
ATOM 862 N N . ASN A 1 115 ? -2.164 -1.959 29.265 1.00 10.90 115 ASN A N 1
ATOM 863 C CA . ASN A 1 115 ? -2.158 -3.416 29.175 1.00 11.55 115 ASN A CA 1
ATOM 864 C C . ASN A 1 115 ? -1.536 -3.993 27.904 1.00 11.13 115 ASN A C 1
ATOM 865 O O . ASN A 1 115 ? -1.580 -5.197 27.678 1.00 11.27 115 ASN A O 1
ATOM 870 N N . ALA A 1 116 ? -0.950 -3.129 27.080 1.00 10.41 116 ALA A N 1
ATOM 871 C CA . ALA A 1 116 ? -0.166 -3.594 25.939 1.00 9.81 116 ALA A CA 1
ATOM 872 C C . ALA A 1 116 ? 1.013 -4.434 26.417 1.00 9.05 116 ALA A C 1
ATOM 873 O O . ALA A 1 116 ? 1.564 -4.195 27.504 1.00 9.13 116 ALA A O 1
ATOM 875 N N . VAL A 1 117 ? 1.367 -5.430 25.616 1.00 8.48 117 VAL A N 1
ATOM 876 C CA . VAL A 1 117 ? 2.535 -6.261 25.867 1.00 8.75 117 VAL A CA 1
ATOM 877 C C . VAL A 1 117 ? 3.424 -6.124 24.645 1.00 8.41 117 VAL A C 1
ATOM 878 O O . VAL A 1 117 ? 3.035 -6.483 23.534 1.00 8.57 117 VAL A O 1
ATOM 882 N N . LEU A 1 118 ? 4.616 -5.586 24.856 1.00 7.84 118 LEU A N 1
ATOM 883 C CA . LEU A 1 118 ? 5.538 -5.303 23.764 1.00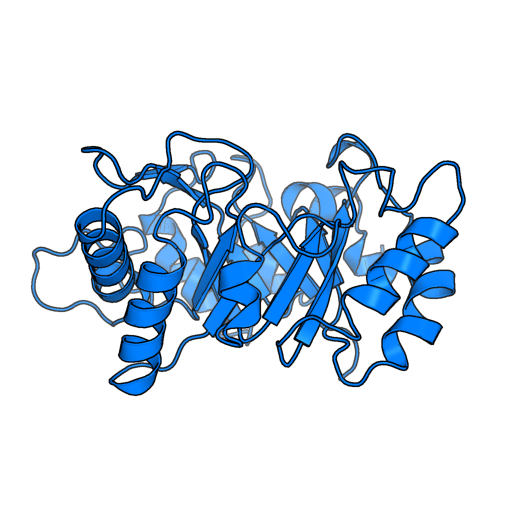 7.70 118 LEU A CA 1
ATOM 884 C C . LEU A 1 118 ? 6.236 -6.552 23.259 1.00 7.39 118 LEU A C 1
ATOM 885 O O . LEU A 1 118 ? 6.274 -7.585 23.937 1.00 8.39 118 LEU A O 1
ATOM 890 N N . ASP A 1 119 ? 6.798 -6.442 22.060 1.00 7.25 119 ASP A N 1
ATOM 891 C CA . ASP A 1 119 ? 7.486 -7.546 21.421 1.00 7.13 119 ASP A CA 1
ATOM 892 C C . ASP A 1 119 ? 8.967 -7.638 21.743 1.00 7.04 119 ASP A C 1
ATOM 893 O O . ASP A 1 119 ? 9.632 -8.560 21.284 1.00 7.61 119 ASP A O 1
ATOM 898 N N . GLY A 1 120 ? 9.487 -6.699 22.528 1.00 6.60 120 GLY A N 1
ATOM 899 C CA . GLY A 1 120 ? 10.886 -6.762 22.914 1.00 6.99 120 GLY A CA 1
ATOM 900 C C . GLY A 1 120 ? 11.461 -5.438 23.342 1.00 6.33 120 GLY A C 1
ATOM 901 O O . GLY A 1 120 ? 10.757 -4.418 23.411 1.00 6.38 120 GLY A O 1
ATOM 902 N N . ILE A 1 121 ? 12.763 -5.481 23.621 1.00 5.96 121 ILE A N 1
ATOM 903 C CA . ILE A 1 121 ? 13.527 -4.348 24.126 1.00 6.04 121 ILE A CA 1
ATOM 904 C C . ILE A 1 121 ? 14.722 -4.096 23.228 1.00 5.95 121 ILE A C 1
ATOM 905 O O . ILE A 1 121 ? 15.457 -5.027 22.885 1.00 6.13 121 ILE A O 1
ATOM 910 N N . ASP A 1 122 ? 14.909 -2.829 22.878 1.00 5.44 122 ASP A N 1
ATOM 911 C CA . ASP A 1 122 ? 16.019 -2.380 22.049 1.00 5.83 122 ASP A CA 1
ATOM 912 C C . ASP A 1 122 ? 17.036 -1.626 22.904 1.00 5.85 122 ASP A C 1
ATOM 913 O O . ASP A 1 122 ? 16.685 -0.676 23.604 1.00 6.18 122 ASP A O 1
ATOM 918 N N . PHE A 1 123 ? 18.294 -2.056 22.848 1.00 5.77 123 PHE A N 1
ATOM 919 C CA . PHE A 1 123 ? 19.386 -1.428 23.607 1.00 6.07 123 PHE A CA 1
ATOM 920 C C . PHE A 1 123 ? 20.015 -0.337 22.740 1.00 6.29 123 PHE A C 1
ATOM 921 O O . PHE A 1 123 ? 20.880 -0.619 21.896 1.00 7.25 123 PHE A O 1
ATOM 929 N N . HIS A 1 124 ? 19.598 0.906 22.935 1.00 6.49 124 HIS A N 1
ATOM 930 C CA . HIS A 1 124 ? 20.175 2.047 22.202 1.00 6.52 124 HIS A CA 1
ATOM 931 C C . HIS A 1 124 ? 21.097 2.809 23.165 1.00 6.63 124 HIS A C 1
ATOM 932 O O . HIS A 1 124 ? 20.901 3.991 23.465 1.00 7.29 124 HIS A O 1
ATOM 939 N N . ILE A 1 125 ? 22.115 2.105 23.648 1.00 7.09 125 ILE A N 1
ATOM 940 C CA . ILE A 1 125 ? 23.023 2.631 24.663 1.00 7.85 125 ILE A CA 1
ATOM 941 C C . ILE A 1 125 ? 24.143 3.392 23.980 1.00 8.26 125 ILE A C 1
ATOM 942 O O . ILE A 1 125 ? 24.989 2.797 23.306 1.00 9.13 125 ILE A O 1
ATOM 947 N N . GLU A 1 126 ? 24.140 4.708 24.170 1.00 8.77 126 GLU A N 1
ATOM 948 C CA . GLU A 1 126 ? 25.019 5.604 23.435 1.00 9.81 126 GLU A CA 1
ATOM 949 C C . GLU A 1 126 ? 26.146 6.177 24.294 1.00 10.20 126 GLU A C 1
ATOM 950 O O . GLU A 1 126 ? 27.034 6.850 23.77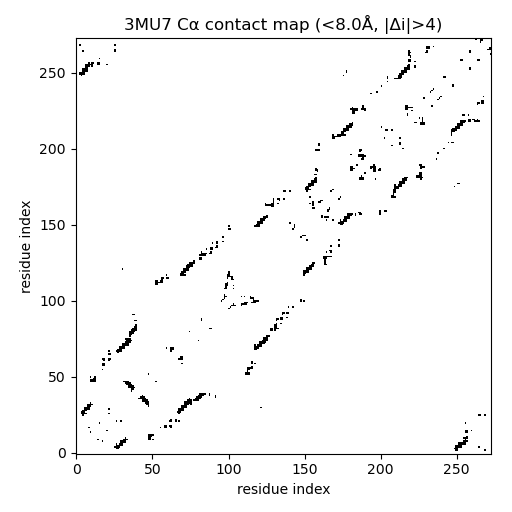6 1.00 10.59 126 GLU A O 1
ATOM 956 N N . HIS A 1 127 ? 26.126 5.926 25.595 1.00 10.36 127 HIS A N 1
ATOM 957 C CA . HIS A 1 127 ? 27.169 6.363 26.515 1.00 11.29 127 HIS A CA 1
ATOM 958 C C . HIS A 1 127 ? 27.169 5.450 27.716 1.00 11.90 127 HIS A C 1
ATOM 959 O O . HIS A 1 127 ? 26.209 4.815 28.017 1.00 11.92 127 HIS A O 1
ATOM 966 N N A GLY A 1 128 ? 28.267 5.506 28.431 0.50 12.05 128 GLY A N 1
ATOM 967 N N B GLY A 1 128 ? 28.310 5.521 28.443 0.50 12.46 128 GLY A N 1
ATOM 968 C CA A GLY A 1 128 ? 28.378 4.860 29.716 0.50 12.61 128 GLY A CA 1
ATOM 969 C CA B GLY A 1 128 ? 28.479 4.778 29.678 0.50 13.42 128 GLY A CA 1
ATOM 970 C C A GLY A 1 128 ? 28.959 3.472 29.727 0.50 12.91 128 GLY A C 1
ATOM 971 C C B GLY A 1 128 ? 29.518 3.619 29.639 0.50 13.76 128 GLY A C 1
ATOM 972 O O A GLY A 1 128 ? 29.883 3.197 30.552 0.50 13.95 128 GLY A O 1
ATOM 973 O O B GLY A 1 128 ? 29.999 3.209 30.687 0.50 15.04 128 GLY A O 1
ATOM 974 N N A GLY A 1 129 ? 28.459 2.632 28.798 0.50 12.56 129 GLY A N 1
ATOM 975 N N B GLY A 1 129 ? 29.896 3.118 28.454 0.50 13.79 129 GLY A N 1
ATOM 976 C CA A GLY A 1 129 ? 28.606 1.161 28.889 0.50 12.09 129 GLY A CA 1
ATOM 977 C CA B GLY A 1 129 ? 30.719 1.900 28.272 0.50 13.60 129 GLY A CA 1
ATOM 978 C C A GLY A 1 129 ? 30.018 0.817 28.618 0.50 12.21 129 GLY A C 1
ATOM 979 C C B GLY A 1 129 ? 29.867 0.773 28.696 0.50 13.05 129 GLY A C 1
ATOM 980 O O A GLY A 1 129 ? 30.742 1.698 28.225 0.50 11.74 129 GLY A O 1
ATOM 981 O O B GLY A 1 129 ? 28.685 1.000 28.910 0.50 13.27 129 GLY A O 1
ATOM 982 N N . PRO A 1 130 ? 30.417 -0.395 28.915 1.00 12.50 130 PRO A N 1
ATOM 983 C CA . PRO A 1 130 ? 29.570 -1.589 28.860 1.00 12.19 130 PRO A CA 1
ATOM 984 C C . PRO A 1 130 ? 28.872 -1.721 30.242 1.00 11.16 130 PRO A C 1
ATOM 985 O O . PRO A 1 130 ? 27.862 -2.423 30.363 1.00 10.52 130 PRO A O 1
ATOM 989 N N . SER A 1 131 ? 29.406 -1.054 31.282 1.00 10.78 131 SER A N 1
ATOM 990 C CA . SER A 1 131 ? 28.738 -0.921 32.578 0.50 10.44 131 SER A CA 1
ATOM 991 C C . SER A 1 131 ? 28.255 -2.318 33.042 1.00 10.37 131 SER A C 1
ATOM 992 O O . SER A 1 131 ? 28.937 -3.267 33.036 1.00 10.68 131 SER A O 1
ATOM 995 N N . GLN A 1 132 ? 26.988 -2.346 33.380 1.00 10.01 132 GLN A N 1
ATOM 996 C CA . GLN A 1 132 ? 26.320 -3.599 33.747 1.00 9.89 132 GLN A CA 1
ATOM 997 C C . GLN A 1 132 ? 25.279 -4.032 32.712 1.00 9.36 132 GLN A C 1
ATOM 998 O O . GLN A 1 132 ? 24.351 -4.786 33.021 1.00 9.66 132 GLN A O 1
ATOM 1004 N N . TYR A 1 133 ? 25.443 -3.565 31.479 1.00 8.83 133 TYR A N 1
ATOM 1005 C CA . TYR A 1 133 ? 24.507 -3.933 30.413 1.00 8.57 133 TYR A CA 1
ATOM 1006 C C . TYR A 1 133 ? 24.526 -5.423 30.062 1.00 8.51 133 TYR A C 1
ATOM 1007 O O . TYR A 1 133 ? 23.496 -5.966 29.661 1.00 8.18 133 TYR A O 1
ATOM 1016 N N . GLN A 1 134 ? 25.670 -6.086 30.239 1.00 8.70 134 GLN A N 1
ATOM 1017 C CA . GLN A 1 134 ? 25.717 -7.534 30.065 1.00 8.90 134 GLN A CA 1
ATOM 1018 C C . GLN A 1 134 ? 24.796 -8.235 31.068 1.00 8.90 134 GLN A C 1
ATOM 1019 O O . GLN A 1 134 ? 24.034 -9.119 30.691 1.00 8.60 134 GLN A O 1
ATOM 1025 N N . LEU A 1 135 ? 24.859 -7.837 32.336 1.00 8.39 135 LEU A N 1
ATOM 1026 C CA . LEU A 1 135 ? 23.961 -8.397 33.344 1.00 8.59 135 LEU A CA 1
ATOM 1027 C C . LEU A 1 135 ? 22.488 -8.103 33.030 1.00 8.17 135 LEU A C 1
ATOM 1028 O O . LEU A 1 135 ? 21.642 -8.975 33.177 1.00 8.52 135 LEU A O 1
ATOM 1033 N N . LEU A 1 136 ? 22.191 -6.880 32.593 1.00 7.72 136 LEU A N 1
ATOM 1034 C CA . LEU A 1 136 ? 20.833 -6.542 32.191 1.00 7.58 136 LEU A CA 1
ATOM 1035 C C . LEU A 1 136 ? 20.349 -7.484 31.088 1.00 7.49 136 LEU A C 1
ATOM 1036 O O . LEU A 1 136 ? 19.252 -8.042 31.178 1.00 7.79 136 LEU A O 1
ATOM 1041 N N . ALA A 1 137 ? 21.170 -7.658 30.053 1.00 7.74 137 ALA A N 1
ATOM 1042 C CA . ALA A 1 137 ? 20.834 -8.579 28.975 1.00 8.03 137 ALA A CA 1
ATOM 1043 C C . ALA A 1 137 ? 20.685 -10.009 29.490 1.00 8.40 137 ALA A C 1
ATOM 1044 O O . ALA A 1 137 ? 19.777 -10.717 29.073 1.00 8.33 137 ALA A O 1
ATOM 1046 N N . ASN A 1 138 ? 21.566 -10.428 30.399 1.00 8.10 138 ASN A N 1
ATOM 1047 C CA . ASN A 1 138 ? 21.477 -11.775 30.969 1.00 8.17 138 ASN A CA 1
ATOM 1048 C C . ASN A 1 138 ? 20.153 -12.017 31.677 1.00 8.08 138 ASN A C 1
ATOM 1049 O O . ASN A 1 138 ? 19.544 -13.072 31.528 1.00 8.49 138 ASN A O 1
ATOM 1054 N N . ILE A 1 139 ? 19.714 -11.038 32.455 1.00 8.21 139 ILE A N 1
ATOM 1055 C CA . ILE A 1 139 ? 18.477 -11.194 33.203 1.00 8.31 139 ILE A CA 1
ATOM 1056 C C . ILE A 1 139 ? 17.260 -11.157 32.272 1.00 8.08 139 ILE A C 1
ATOM 1057 O O . ILE A 1 139 ? 16.371 -11.998 32.379 1.00 8.26 139 ILE A O 1
ATOM 1062 N N . LEU A 1 140 ? 17.238 -10.214 31.335 1.00 7.81 140 LEU A N 1
ATOM 1063 C CA . LEU A 1 140 ? 16.163 -10.191 30.348 1.00 7.84 140 LEU A CA 1
ATOM 1064 C C . LEU A 1 140 ? 16.130 -11.479 29.522 1.00 8.07 140 LEU A C 1
ATOM 1065 O O . LEU A 1 140 ? 15.060 -12.029 29.270 1.00 8.25 140 LEU A O 1
ATOM 1070 N N . SER A 1 141 ? 17.303 -11.963 29.123 1.00 8.33 141 SER A N 1
ATOM 1071 C CA . SER A 1 141 ? 17.388 -13.202 28.355 1.00 9.32 141 SER A CA 1
ATOM 1072 C C . SER A 1 141 ? 16.881 -14.396 29.164 1.00 9.50 141 SER A C 1
ATOM 1073 O O . SER A 1 141 ? 16.208 -15.269 28.624 1.00 10.34 141 SER A O 1
ATOM 1076 N N . SER A 1 142 ? 17.184 -14.415 30.460 1.00 9.31 142 SER A N 1
ATOM 1077 C CA . SER A 1 142 ? 16.625 -15.417 31.370 1.00 10.21 142 SER A CA 1
ATOM 1078 C C . SER A 1 142 ? 15.096 -15.383 31.342 1.00 11.01 142 SER A C 1
ATOM 1079 O O . SER A 1 142 ? 14.445 -16.427 31.286 1.00 11.24 142 SER A O 1
ATOM 1082 N N . PHE A 1 143 ? 14.526 -14.179 31.374 1.00 11.60 143 PHE A N 1
ATOM 1083 C CA . PHE A 1 143 ? 13.073 -14.009 31.291 1.00 12.56 143 PHE A CA 1
ATOM 1084 C C . PHE A 1 143 ? 12.508 -14.488 29.949 1.00 13.29 143 PHE A C 1
ATOM 1085 O O . PHE A 1 143 ? 11.408 -15.036 29.902 1.00 14.25 143 PHE A O 1
ATOM 1093 N N . ARG A 1 144 ? 13.267 -14.281 28.872 1.00 14.09 144 ARG A N 1
ATOM 1094 C CA . ARG A 1 144 ? 12.929 -14.749 27.519 1.00 15.51 144 ARG A CA 1
ATOM 1095 C C . ARG A 1 144 ? 12.724 -16.274 27.499 1.00 15.94 144 ARG A C 1
ATOM 1096 O O . ARG A 1 144 ? 11.947 -16.800 26.687 1.00 16.72 144 ARG A O 1
ATOM 1104 N N . LEU A 1 145 ? 13.409 -16.957 28.418 1.00 15.95 145 LEU A N 1
ATOM 1105 C CA . LEU A 1 145 ? 13.418 -18.418 28.528 1.00 16.82 145 LEU A CA 1
ATOM 1106 C C . LEU A 1 145 ? 12.428 -18.975 29.551 1.00 17.77 145 LEU A C 1
ATOM 1107 O O . LEU A 1 145 ? 12.274 -20.196 29.659 1.00 18.22 145 LEU A O 1
ATOM 1112 N N . SER A 1 146 ? 11.773 -18.096 30.305 1.00 18.73 146 SER A N 1
ATOM 1113 C CA . SER A 1 146 ? 10.954 -18.520 31.446 1.00 20.23 146 SER A CA 1
ATOM 1114 C C . SER A 1 146 ? 9.506 -18.047 31.403 1.00 20.96 146 SER A C 1
ATOM 1115 O O . SER A 1 146 ? 8.700 -18.409 32.263 1.00 21.84 146 SER A O 1
ATOM 1118 N N . GLY A 1 147 ? 9.177 -17.228 30.414 1.00 21.74 147 GLY A N 1
ATOM 1119 C CA . GLY A 1 147 ? 7.812 -16.762 30.248 1.00 22.50 147 GLY A CA 1
ATOM 1120 C C . GLY A 1 147 ? 7.537 -16.394 28.813 1.00 22.72 147 GLY A C 1
ATOM 1121 O O . GLY A 1 147 ? 7.947 -17.098 27.886 1.00 23.47 147 GLY A O 1
ATOM 1122 N N . SER A 1 148 ? 6.843 -15.277 28.640 1.00 22.79 148 SER A N 1
ATOM 1123 C CA . SER A 1 148 ? 6.555 -14.731 27.331 1.00 22.70 148 SER A CA 1
ATOM 1124 C C . SER A 1 148 ? 7.847 -14.548 26.543 1.00 21.80 148 SER A C 1
ATOM 1125 O O . SER A 1 148 ? 8.830 -14.006 27.055 1.00 22.26 148 SER A O 1
ATOM 1128 N N . GLU A 1 149 ? 7.842 -15.048 25.313 1.00 20.34 149 GLU A N 1
ATOM 1129 C CA . GLU A 1 149 ? 8.940 -14.853 24.378 1.00 19.11 149 GLU A CA 1
ATOM 1130 C C . GLU A 1 149 ? 8.899 -13.428 23.828 1.00 17.05 149 GLU A C 1
ATOM 1131 O O . GLU A 1 149 ? 7.846 -12.939 23.419 1.00 17.65 149 GLU A O 1
ATOM 1137 N N . PHE A 1 150 ? 10.050 -12.763 23.837 1.00 14.09 150 PHE A N 1
ATOM 1138 C CA . PHE A 1 150 ? 10.198 -11.431 23.248 1.00 11.36 150 PHE A CA 1
ATOM 1139 C C . PHE A 1 150 ? 11.598 -11.309 22.667 1.00 10.14 150 PHE A C 1
ATOM 1140 O O . PHE A 1 150 ? 12.460 -12.134 22.954 1.00 10.55 150 PHE A O 1
ATOM 1148 N N . ALA A 1 151 ? 11.823 -10.268 21.873 1.00 8.88 151 ALA A N 1
ATOM 1149 C CA . ALA A 1 151 ? 13.116 -10.026 21.245 1.00 8.14 151 ALA A CA 1
ATOM 1150 C C . ALA A 1 151 ? 14.001 -9.081 22.043 1.00 7.14 151 ALA A C 1
ATOM 1151 O O . ALA A 1 151 ? 13.522 -8.216 22.779 1.00 6.77 151 ALA A O 1
ATOM 1153 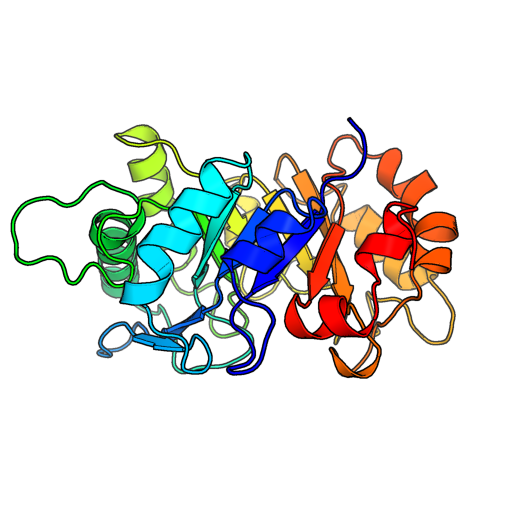N N . LEU A 1 152 ? 15.309 -9.255 21.871 1.00 6.85 152 LEU A N 1
ATOM 1154 C CA . LEU A 1 152 ? 16.299 -8.297 22.335 1.00 6.54 152 LEU A CA 1
ATOM 1155 C C . LEU A 1 152 ? 17.074 -7.806 21.132 1.00 6.00 152 LEU A C 1
ATOM 1156 O O . LEU A 1 152 ? 17.581 -8.605 20.338 1.00 6.09 152 LEU A O 1
ATOM 1161 N N . THR A 1 153 ? 17.151 -6.487 20.979 1.00 5.62 153 THR A N 1
ATOM 1162 C CA . THR A 1 153 ? 17.876 -5.902 19.854 1.00 5.73 153 THR A CA 1
ATOM 1163 C C . THR A 1 153 ? 18.842 -4.848 20.357 1.00 5.77 153 THR A C 1
ATOM 1164 O O . THR A 1 153 ? 18.751 -4.423 21.508 1.00 5.98 153 THR A O 1
ATOM 1168 N N . ALA A 1 154 ? 19.785 -4.443 19.507 1.00 5.98 154 ALA A N 1
ATOM 1169 C CA . ALA A 1 154 ? 20.751 -3.409 19.872 1.00 6.37 154 ALA A CA 1
ATOM 1170 C C . ALA A 1 154 ? 21.001 -2.459 18.710 1.00 5.99 154 ALA A C 1
ATOM 1171 O O . ALA A 1 154 ? 20.878 -2.840 17.538 1.00 6.10 154 ALA A O 1
ATOM 1173 N N . ALA A 1 155 ? 21.385 -1.227 19.050 1.00 5.72 155 ALA A N 1
ATOM 1174 C CA . ALA A 1 155 ? 21.626 -0.168 18.077 1.00 6.15 155 ALA A CA 1
ATOM 1175 C C . ALA A 1 155 ? 23.021 0.428 18.279 1.00 6.51 155 ALA A C 1
ATOM 1176 O O . ALA A 1 155 ? 23.156 1.575 18.713 1.00 6.86 155 ALA A O 1
ATOM 1178 N N . PRO A 1 156 ? 24.074 -0.350 17.975 1.00 6.54 156 PRO A N 1
ATOM 1179 C CA . PRO A 1 156 ? 25.427 0.173 18.138 1.00 6.85 156 PRO A CA 1
ATOM 1180 C C . PRO A 1 156 ? 25.755 1.253 17.106 1.00 7.04 156 PRO A C 1
ATOM 1181 O O . PRO A 1 156 ? 25.099 1.365 16.058 1.00 6.90 156 PRO A O 1
ATOM 1185 N N . GLN A 1 157 ? 26.783 2.036 17.412 1.00 7.31 157 GLN A N 1
ATOM 1186 C CA . GLN A 1 157 ? 27.416 2.889 16.420 1.00 8.08 157 GLN A CA 1
ATOM 1187 C C . GLN A 1 157 ? 28.230 2.023 15.454 1.00 7.96 157 GLN A C 1
ATOM 1188 O O . GLN A 1 157 ? 28.376 0.813 15.667 1.00 8.40 157 GLN A O 1
ATOM 1194 N N . CYS A 1 158 ? 28.751 2.617 14.380 1.00 7.99 158 CYS A N 1
ATOM 1195 C CA . CYS A 1 158 ? 29.259 1.791 13.283 1.00 8.13 158 CYS A CA 1
ATOM 1196 C C . CYS A 1 158 ? 30.725 1.358 13.328 1.00 8.31 158 CYS A C 1
ATOM 1197 O O . CYS A 1 158 ? 31.176 0.648 12.438 1.00 8.57 158 CYS A O 1
ATOM 1200 N N . VAL A 1 159 ? 31.456 1.755 14.363 1.00 8.74 159 VAL A N 1
ATOM 1201 C CA . VAL A 1 159 ? 32.830 1.266 14.513 1.00 9.68 159 VAL A CA 1
ATOM 1202 C C . VAL A 1 159 ? 32.805 -0.037 15.308 1.00 9.04 159 VAL A C 1
ATOM 1203 O O . VAL A 1 159 ? 32.333 -0.074 16.448 1.00 9.73 159 VAL A O 1
ATOM 1207 N N . TYR A 1 160 ? 33.294 -1.106 14.692 1.00 8.82 160 TYR A N 1
ATOM 1208 C CA . TYR A 1 160 ? 33.306 -2.417 15.319 1.00 8.56 160 TYR A CA 1
ATOM 1209 C C . TYR A 1 160 ? 34.617 -2.645 16.094 1.00 8.44 160 TYR A C 1
ATOM 1210 O O . TYR A 1 160 ? 35.700 -2.440 15.537 1.00 8.57 160 TYR A O 1
ATOM 1219 N N . PRO A 1 161 ? 34.552 -3.108 17.360 1.00 8.10 161 PRO A N 1
ATOM 1220 C CA . PRO A 1 161 ? 33.370 -3.381 18.181 1.00 8.34 161 PRO A CA 1
ATOM 1221 C C . PRO A 1 161 ? 32.904 -2.112 18.878 1.00 8.19 161 PRO A C 1
ATOM 1222 O O . PRO A 1 161 ? 33.710 -1.223 19.169 1.00 8.85 161 PRO A O 1
ATOM 1226 N N . ASP A 1 162 ? 31.606 -2.027 19.143 1.00 8.25 162 ASP A N 1
ATOM 1227 C CA . ASP A 1 162 ? 31.036 -0.831 19.733 1.00 8.11 162 ASP A CA 1
ATOM 1228 C C . ASP A 1 162 ? 31.509 -0.628 21.182 1.00 8.16 162 ASP A C 1
ATOM 1229 O O . ASP A 1 162 ? 31.514 -1.560 21.959 1.00 7.70 162 ASP A O 1
ATOM 1234 N N . PRO A 1 163 ? 31.895 0.607 21.547 1.00 9.11 163 PRO A N 1
ATOM 1235 C CA . PRO A 1 163 ? 32.397 0.822 22.912 1.00 9.66 163 PRO A CA 1
ATOM 1236 C C . PRO A 1 163 ? 31.365 0.594 24.011 1.00 9.43 163 PRO A C 1
ATOM 1237 O O . PRO A 1 163 ? 31.725 0.169 25.107 1.00 10.67 163 PRO A O 1
ATOM 1241 N N . ASN A 1 164 ? 30.097 0.878 23.731 1.00 8.72 164 ASN A N 1
ATOM 1242 C CA . ASN A 1 164 ? 29.046 0.699 24.733 1.00 8.97 164 ASN A CA 1
ATOM 1243 C C . ASN A 1 164 ? 28.442 -0.690 24.762 1.00 8.66 164 ASN A C 1
ATOM 1244 O O . ASN A 1 164 ? 28.108 -1.198 25.828 1.00 9.42 164 ASN A O 1
ATOM 1249 N N . LEU A 1 165 ? 28.323 -1.302 23.586 1.00 8.11 165 LEU A N 1
ATOM 1250 C CA . LEU A 1 165 ? 27.543 -2.525 23.423 1.00 8.64 165 LEU A CA 1
ATOM 1251 C C . LEU A 1 165 ? 28.349 -3.711 22.911 1.00 8.29 165 LEU A C 1
ATOM 1252 O O . LEU A 1 165 ? 27.827 -4.819 22.845 1.00 8.39 165 LEU A O 1
ATOM 1257 N N . GLY A 1 166 ? 29.611 -3.492 22.545 1.00 8.14 166 GLY A N 1
ATOM 1258 C CA . GLY A 1 166 ? 30.406 -4.536 21.895 1.00 8.71 166 GLY A CA 1
ATOM 1259 C C . GLY A 1 166 ? 30.490 -5.835 22.678 1.00 8.63 166 GLY A C 1
ATOM 1260 O O . GLY A 1 166 ? 30.304 -6.917 22.127 1.00 8.95 166 GLY A O 1
ATOM 1261 N N . THR A 1 167 ? 30.766 -5.734 23.972 1.00 9.36 167 THR A N 1
ATOM 1262 C CA . THR A 1 167 ? 30.864 -6.931 24.805 1.00 10.63 167 THR A CA 1
ATOM 1263 C C . THR A 1 167 ? 29.521 -7.652 24.923 1.00 9.90 167 THR A C 1
ATOM 1264 O O . THR A 1 167 ? 29.467 -8.880 24.889 1.00 10.21 167 THR A O 1
ATOM 1268 N N . VAL A 1 168 ? 28.441 -6.906 25.017 1.00 9.31 168 VAL A N 1
ATOM 1269 C CA . VAL A 1 168 ? 27.128 -7.537 25.134 1.00 9.16 168 VAL A CA 1
ATOM 1270 C C . VAL A 1 168 ? 26.718 -8.185 23.783 1.00 8.41 168 VAL A C 1
ATOM 1271 O O . VAL A 1 168 ? 26.206 -9.242 23.754 1.00 8.42 168 VAL A O 1
ATOM 1275 N N . ILE A 1 169 ? 27.057 -7.518 22.679 1.00 7.82 169 ILE A N 1
ATOM 1276 C CA . ILE A 1 169 ? 26.820 -8.119 21.364 1.00 7.61 169 ILE A CA 1
ATOM 1277 C C . ILE A 1 169 ? 27.597 -9.435 21.230 1.00 7.63 169 ILE A C 1
ATOM 1278 O O . ILE A 1 169 ? 27.073 -10.415 20.707 1.00 7.72 169 ILE A O 1
ATOM 1283 N N . ASN A 1 170 ? 28.825 -9.462 21.753 1.00 7.80 170 ASN A N 1
ATOM 1284 C CA . ASN A 1 170 ? 29.676 -10.658 21.704 1.00 8.68 170 ASN A CA 1
ATOM 1285 C C . ASN A 1 170 ? 29.099 -11.871 22.438 1.00 8.49 170 ASN A C 1
ATOM 1286 O O . ASN A 1 170 ? 29.528 -13.002 22.193 1.00 9.15 170 ASN A O 1
ATOM 1291 N N . SER A 1 171 ? 28.157 -11.650 23.352 1.00 7.96 171 SER A N 1
ATOM 1292 C CA . SER A 1 171 ? 27.517 -12.750 24.070 1.00 8.01 171 SER A CA 1
ATOM 1293 C C . SER A 1 171 ? 26.491 -13.498 23.220 1.00 7.77 171 SER A C 1
ATOM 1294 O O . SER A 1 171 ? 25.972 -14.525 23.653 1.00 8.13 171 SER A O 1
ATOM 1297 N N . ALA A 1 172 ? 26.192 -12.967 22.030 1.00 7.93 172 ALA A N 1
ATOM 1298 C CA . ALA A 1 172 ? 25.228 -13.543 21.071 1.00 8.00 172 ALA A CA 1
ATOM 1299 C C . ALA A 1 172 ? 23.774 -13.408 21.518 1.00 8.10 172 ALA A C 1
ATOM 1300 O O . ALA A 1 172 ? 22.887 -14.060 20.979 1.00 9.02 172 ALA A O 1
ATOM 1302 N N . THR A 1 173 ? 23.527 -12.528 22.478 1.00 7.65 173 THR A N 1
ATOM 1303 C CA . THR A 1 173 ? 22.209 -12.408 23.103 1.00 8.28 173 THR A CA 1
ATOM 1304 C C . THR A 1 173 ? 21.159 -11.713 22.225 1.00 7.61 173 THR A C 1
ATOM 1305 O O . THR A 1 173 ? 19.965 -11.946 22.405 1.00 8.41 173 THR A O 1
ATOM 1309 N N . PHE A 1 174 ? 21.586 -10.876 21.278 1.00 7.12 174 PHE A N 1
ATOM 1310 C CA . PHE A 1 174 ? 20.631 -10.095 20.489 1.00 6.70 174 PHE A CA 1
ATOM 1311 C C . PHE A 1 174 ? 20.087 -10.859 19.300 1.00 6.68 174 PHE A C 1
ATOM 1312 O O . PHE A 1 174 ? 20.842 -11.467 18.527 1.00 7.26 174 PHE A O 1
ATOM 1320 N N . ASP A 1 175 ? 18.767 -10.824 19.157 1.00 6.99 175 ASP A N 1
ATOM 1321 C CA . ASP A 1 175 ? 18.088 -11.401 18.008 1.00 7.51 175 ASP A CA 1
ATOM 1322 C C . ASP A 1 175 ? 18.399 -10.649 16.727 1.00 7.28 175 ASP A C 1
ATOM 1323 O O . ASP A 1 175 ? 18.437 -11.239 15.646 1.00 8.09 175 ASP A O 1
ATOM 1328 N N . ALA A 1 176 ? 18.603 -9.338 16.854 1.00 6.98 176 ALA A N 1
ATOM 1329 C CA . ALA A 1 176 ? 18.925 -8.488 15.722 1.00 7.09 176 ALA A CA 1
ATOM 1330 C C . ALA A 1 176 ? 19.676 -7.282 16.220 1.00 7.06 176 ALA A C 1
ATOM 1331 O O . ALA A 1 176 ? 19.520 -6.858 17.366 1.00 6.69 176 ALA A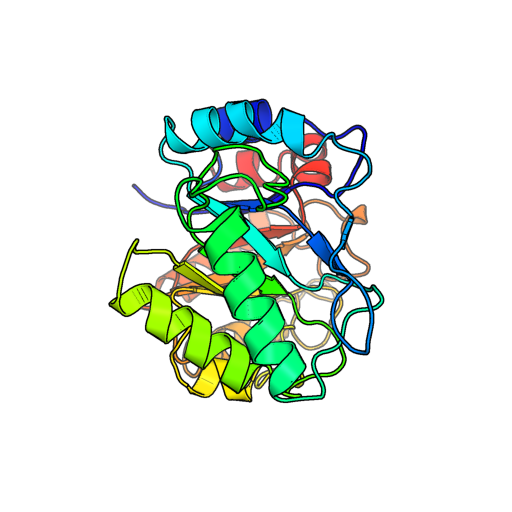 O 1
ATOM 1333 N N . ILE A 1 177 ? 20.511 -6.739 15.353 1.00 7.07 177 ILE A N 1
ATOM 1334 C CA . ILE A 1 177 ? 21.121 -5.451 15.619 1.00 7.98 177 ILE A CA 1
ATOM 1335 C C . ILE A 1 177 ? 20.923 -4.564 14.405 1.00 7.41 177 ILE A C 1
ATOM 1336 O O . ILE A 1 177 ? 20.881 -5.049 13.273 1.00 8.93 177 ILE A O 1
ATOM 1341 N N . TRP A 1 178 ? 20.743 -3.273 14.643 1.00 6.36 178 TRP A N 1
ATOM 1342 C CA . TRP A 1 178 ? 20.744 -2.275 13.569 1.00 6.64 178 TRP A CA 1
ATOM 1343 C C . TRP A 1 178 ? 21.904 -1.350 13.849 1.00 6.73 178 TRP A C 1
ATOM 1344 O O . TRP A 1 178 ? 21.942 -0.651 14.872 1.00 7.70 178 TRP A O 1
ATOM 1355 N N . VAL A 1 179 ? 22.874 -1.376 12.947 1.00 6.57 179 VAL A N 1
ATOM 1356 C CA . VAL A 1 179 ? 24.074 -0.572 13.094 1.00 6.97 179 VAL A CA 1
ATOM 1357 C C . VAL A 1 179 ? 23.798 0.834 12.570 1.00 6.48 179 VAL A C 1
ATOM 1358 O O . VAL A 1 179 ? 23.264 0.994 11.466 1.00 7.54 179 VAL A O 1
ATOM 1362 N N . GLN A 1 180 ? 24.174 1.846 13.347 1.00 6.83 180 GLN A N 1
ATOM 1363 C CA . GLN A 1 180 ? 23.971 3.229 12.939 1.00 7.03 180 GLN A CA 1
ATOM 1364 C C . GLN A 1 180 ? 25.055 3.663 11.966 1.00 6.90 180 GLN A C 1
ATOM 1365 O O . GLN A 1 180 ? 26.135 4.093 12.381 1.00 7.23 180 GLN A O 1
ATOM 1371 N N . PHE A 1 181 ? 24.776 3.535 10.673 1.00 7.37 181 PHE A N 1
ATOM 1372 C CA . PHE A 1 181 ? 25.712 4.016 9.658 1.00 7.99 181 PHE A CA 1
ATOM 1373 C C . PHE A 1 181 ? 25.471 5.499 9.387 1.00 8.03 181 PHE A C 1
ATOM 1374 O O . PHE A 1 181 ? 25.170 5.912 8.269 1.00 9.25 181 PHE A O 1
ATOM 1382 N N . TYR A 1 182 ? 25.592 6.293 10.441 1.00 8.24 182 TYR A N 1
ATOM 1383 C CA . TYR A 1 182 ? 25.416 7.739 10.344 1.00 8.82 182 TYR A CA 1
ATOM 1384 C C . TYR A 1 182 ? 26.015 8.388 11.579 1.00 9.18 182 TYR A C 1
ATOM 1385 O O . TYR A 1 182 ? 26.403 7.692 12.526 1.00 9.42 182 TYR A O 1
ATOM 1394 N N . ASN A 1 183 ? 26.122 9.717 11.556 1.00 9.90 183 ASN A N 1
ATOM 1395 C CA . ASN A 1 183 ? 26.835 10.470 12.598 1.00 10.68 183 ASN A CA 1
ATOM 1396 C C . ASN A 1 183 ? 28.206 9.886 12.909 1.00 10.94 183 ASN A C 1
ATOM 1397 O O . ASN A 1 183 ? 28.608 9.811 14.071 1.00 11.79 183 ASN A O 1
ATOM 1402 N N . ASN A 1 184 ? 28.907 9.451 11.866 1.00 10.72 184 ASN A N 1
ATOM 1403 C CA . ASN A 1 184 ? 30.187 8.777 12.022 1.00 11.63 184 ASN A CA 1
ATOM 1404 C C . ASN A 1 184 ? 30.808 8.604 10.636 1.00 11.59 184 ASN A C 1
ATOM 1405 O O . ASN A 1 184 ? 30.723 7.526 10.056 1.00 11.01 184 ASN A O 1
ATOM 1410 N N . PRO A 1 185 ? 31.412 9.677 10.079 1.00 12.31 185 PRO A N 1
ATOM 1411 C CA . PRO A 1 185 ? 31.903 9.618 8.693 1.00 12.91 185 PRO A CA 1
ATOM 1412 C C . PRO A 1 185 ? 32.862 8.459 8.391 1.00 13.03 185 PRO A C 1
ATOM 1413 O O . PRO A 1 185 ? 32.878 7.950 7.267 1.00 13.77 185 PRO A O 1
ATOM 1417 N N . GLN A 1 186 ? 33.624 8.024 9.390 1.00 12.62 186 GLN A N 1
ATOM 1418 C CA . GLN A 1 186 ? 34.590 6.943 9.202 1.00 12.78 186 GLN A CA 1
ATOM 1419 C C . GLN A 1 186 ? 33.969 5.595 8.823 1.00 12.24 186 GLN A C 1
ATOM 1420 O O . GLN A 1 186 ? 34.654 4.739 8.270 1.00 13.05 186 GLN A O 1
ATOM 1426 N N . CYS A 1 187 ? 32.680 5.403 9.110 1.00 11.26 187 CYS A N 1
ATOM 1427 C CA . CYS A 1 187 ? 32.009 4.130 8.798 1.00 11.14 187 CYS A CA 1
ATOM 1428 C C . CYS A 1 187 ? 30.661 4.298 8.105 1.00 11.46 187 CYS A C 1
ATOM 1429 O O . CYS A 1 187 ? 29.890 3.346 8.011 1.00 11.62 187 CYS A O 1
ATOM 1432 N N . SER A 1 188 ? 30.405 5.497 7.588 1.00 11.78 188 SER A N 1
ATOM 1433 C CA . SER A 1 188 ? 29.141 5.812 6.929 1.00 12.79 188 SER A CA 1
ATOM 1434 C C . SER A 1 188 ? 29.375 6.281 5.500 1.00 13.08 188 SER A C 1
ATOM 1435 O O . SER A 1 188 ? 30.521 6.500 5.087 1.00 13.32 188 SER A O 1
ATOM 1438 N N . TYR A 1 189 ? 28.296 6.433 4.754 1.00 13.86 189 TYR A N 1
ATOM 1439 C CA . TYR A 1 189 ? 28.382 7.070 3.461 1.00 15.36 189 TYR A CA 1
ATOM 1440 C C . TYR A 1 189 ? 28.909 8.491 3.619 1.00 16.49 189 TYR A C 1
ATOM 1441 O O . TYR A 1 189 ? 28.445 9.216 4.398 1.00 16.27 189 TYR A O 1
ATOM 1450 N N . SER A 1 190 ? 29.964 8.858 2.897 1.00 18.09 190 SER A N 1
ATOM 1451 C CA . SER A 1 190 ? 30.601 10.176 3.120 1.00 22.84 190 SER A CA 1
ATOM 1452 C C . SER A 1 190 ? 31.411 10.626 1.944 1.00 23.35 190 SER A C 1
ATOM 1453 O O . SER A 1 190 ? 31.952 9.839 1.263 1.00 23.64 190 SER A O 1
ATOM 1456 N N . ALA A 1 191 ? 31.370 11.928 1.681 1.00 24.44 191 ALA A N 1
ATOM 1457 C CA . ALA A 1 191 ? 32.082 12.489 0.531 1.00 25.18 191 ALA A CA 1
ATOM 1458 C C . ALA A 1 191 ? 31.686 11.711 -0.747 1.00 26.26 191 ALA A C 1
ATOM 1459 O O . ALA A 1 191 ? 32.481 11.307 -1.516 1.00 27.39 191 ALA A O 1
ATOM 1461 N N . SER A 1 192 ? 30.405 11.516 -0.918 1.00 25.19 192 SER A N 1
ATOM 1462 C CA . SER A 1 192 ? 29.888 10.719 -2.030 1.00 25.84 192 SER A CA 1
ATOM 1463 C C . SER A 1 192 ? 30.742 9.451 -2.372 1.00 25.85 192 SER A C 1
ATOM 1464 O O . SER A 1 192 ? 31.101 9.205 -3.462 1.00 26.39 192 SER A O 1
ATOM 1467 N N . ASN A 1 193 ? 31.034 8.645 -1.379 1.00 23.26 193 ASN A N 1
ATOM 1468 C CA . ASN A 1 193 ? 31.893 7.481 -1.500 1.00 23.39 193 ASN A CA 1
ATOM 1469 C C . ASN A 1 193 ? 31.381 6.484 -0.424 1.00 21.18 193 ASN A C 1
ATOM 1470 O O . ASN A 1 193 ? 31.207 6.851 0.731 1.00 21.31 193 ASN A O 1
ATOM 1475 N N . ALA A 1 194 ? 31.109 5.263 -0.861 1.00 19.71 194 ALA A N 1
ATOM 1476 C CA . ALA A 1 194 ? 30.537 4.222 -0.009 1.00 20.33 194 ALA A CA 1
ATOM 1477 C C . ALA A 1 194 ? 31.548 3.204 0.468 1.00 19.46 194 ALA A C 1
ATOM 1478 O O . ALA A 1 194 ? 31.189 2.258 1.116 1.00 18.66 194 ALA A O 1
ATOM 1480 N N . SER A 1 195 ? 32.823 3.424 0.147 1.00 19.00 195 SER A N 1
ATOM 1481 C CA . SER A 1 195 ? 33.888 2.485 0.519 1.00 18.51 195 SER A CA 1
ATOM 1482 C C . SER A 1 195 ? 33.950 2.209 2.023 1.00 17.11 195 SER A C 1
ATOM 1483 O O . SER A 1 195 ? 33.975 1.049 2.433 1.00 16.76 195 SER A O 1
ATOM 1486 N N . ALA A 1 196 ? 33.971 3.249 2.819 1.00 15.94 196 ALA A N 1
ATOM 1487 C CA . ALA A 1 196 ? 34.037 3.104 4.280 1.00 15.04 196 ALA A CA 1
ATOM 1488 C C . ALA A 1 196 ? 32.786 2.433 4.827 1.00 14.09 196 ALA A C 1
ATOM 1489 O O . ALA A 1 196 ? 32.889 1.624 5.713 1.00 13.89 196 ALA A O 1
ATOM 1491 N N . LEU A 1 197 ? 31.636 2.792 4.265 1.00 13.36 197 LEU A N 1
ATOM 1492 C CA . LEU A 1 197 ? 30.371 2.160 4.616 1.00 12.68 197 LEU A CA 1
ATOM 1493 C C . LEU A 1 197 ? 30.431 0.667 4.332 1.00 12.59 197 LEU A C 1
ATOM 1494 O O . LEU A 1 197 ? 30.103 -0.149 5.196 1.00 11.98 197 LEU A O 1
ATOM 1499 N N . MET A 1 198 ? 30.858 0.306 3.128 1.00 13.16 198 MET A N 1
ATOM 1500 C CA . MET A 1 198 ? 30.851 -1.096 2.745 1.00 14.39 198 MET A CA 1
ATOM 1501 C C . MET A 1 198 ? 31.893 -1.910 3.512 1.00 13.68 198 MET A C 1
ATOM 1502 O O . MET A 1 198 ? 31.636 -3.061 3.859 1.00 13.35 198 MET A O 1
ATOM 1507 N N . ASN A 1 199 ? 33.040 -1.304 3.812 1.00 13.33 199 ASN A N 1
ATOM 1508 C CA . ASN A 1 199 ? 34.043 -1.945 4.666 1.00 13.40 199 ASN A CA 1
ATOM 1509 C C . ASN A 1 199 ? 33.496 -2.218 6.068 1.00 12.35 199 ASN A C 1
ATOM 1510 O O . ASN A 1 199 ? 33.676 -3.307 6.604 1.00 11.97 199 ASN A O 1
ATOM 1515 N N . ALA A 1 200 ? 32.812 -1.234 6.645 1.00 11.39 200 ALA A N 1
ATOM 1516 C CA . ALA A 1 200 ? 32.191 -1.396 7.962 1.00 10.86 200 ALA A CA 1
ATOM 1517 C C . ALA A 1 200 ? 31.080 -2.454 7.934 1.00 10.41 200 ALA A C 1
ATOM 1518 O O . ALA A 1 200 ? 31.017 -3.317 8.813 1.00 10.06 200 ALA A O 1
ATOM 1520 N N . TRP A 1 201 ? 30.224 -2.411 6.917 1.00 10.24 201 TRP A N 1
ATOM 1521 C CA . TRP A 1 201 ? 29.203 -3.446 6.766 1.00 10.63 201 TRP A CA 1
ATOM 1522 C C . TRP A 1 201 ? 29.815 -4.841 6.704 1.00 10.83 201 TRP A C 1
ATOM 1523 O O . TRP A 1 201 ? 29.321 -5.762 7.349 1.00 10.28 201 TRP A O 1
ATOM 1534 N N . LYS A 1 202 ? 30.885 -5.014 5.939 1.00 11.15 202 LYS A N 1
ATOM 1535 C CA . LYS A 1 202 ? 31.514 -6.322 5.797 1.00 11.93 202 LYS A CA 1
ATOM 1536 C C . LYS A 1 202 ? 31.967 -6.844 7.138 1.00 11.28 202 LYS A C 1
ATOM 1537 O O . LYS A 1 202 ? 31.771 -7.979 7.461 1.00 11.29 202 LYS A O 1
ATOM 1543 N N . GLU A 1 203 ? 32.56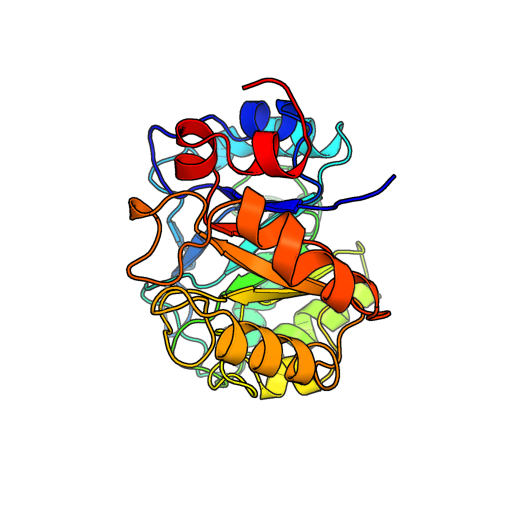6 -5.952 7.914 1.00 10.64 203 GLU A N 1
ATOM 1544 C CA . GLU A 1 203 ? 33.014 -6.358 9.234 1.00 10.43 203 GLU A CA 1
ATOM 1545 C C . GLU A 1 203 ? 31.857 -6.736 10.168 1.00 9.40 203 GLU A C 1
ATOM 1546 O O . GLU A 1 203 ? 31.906 -7.775 10.827 1.00 9.21 203 GLU A O 1
ATOM 1552 N N . TRP A 1 204 ? 30.830 -5.888 10.227 1.00 8.97 204 TRP A N 1
ATOM 1553 C CA . TRP A 1 204 ? 29.661 -6.168 11.067 1.00 9.02 204 TRP A CA 1
ATOM 1554 C C . TRP A 1 204 ? 28.983 -7.472 10.668 1.00 9.55 204 TRP A C 1
ATOM 1555 O O . TRP A 1 204 ? 28.670 -8.303 11.522 1.00 9.34 204 TRP A O 1
ATOM 1566 N N . SER A 1 205 ? 28.780 -7.663 9.369 1.00 10.29 205 SER A N 1
ATOM 1567 C CA A SER A 1 205 ? 28.102 -8.866 8.913 0.50 10.98 205 SER A CA 1
ATOM 1568 C CA B SER A 1 205 ? 28.143 -8.868 8.836 0.50 11.29 205 SER A CA 1
ATOM 1569 C C . SER A 1 205 ? 28.937 -10.122 9.175 1.00 11.59 205 SER A C 1
ATOM 1570 O O . SER A 1 205 ? 28.373 -11.179 9.437 1.00 12.26 205 SER A O 1
ATOM 1575 N N . MET A 1 206 ? 30.261 -10.003 9.143 1.00 11.86 206 MET A N 1
ATOM 1576 C CA . MET A 1 206 ? 31.120 -11.149 9.436 1.00 12.91 206 MET A CA 1
ATOM 1577 C C . MET A 1 206 ? 31.215 -11.454 10.930 1.00 12.36 206 MET A C 1
ATOM 1578 O O . MET A 1 206 ? 31.168 -12.617 11.335 1.00 13.31 206 MET A O 1
ATOM 1583 N N . LYS A 1 207 ? 31.358 -10.417 11.748 1.00 11.09 207 LYS A N 1
ATOM 1584 C CA . LYS A 1 207 ? 31.758 -10.608 13.140 1.00 11.23 207 LYS A CA 1
ATOM 1585 C C . LYS A 1 207 ? 30.659 -10.492 14.189 1.00 10.63 207 LYS A C 1
ATOM 1586 O O . LYS A 1 207 ? 30.800 -11.035 15.281 1.00 11.07 207 LYS A O 1
ATOM 1592 N N . ALA A 1 208 ? 29.580 -9.772 13.891 1.00 9.89 208 ALA A N 1
ATOM 1593 C CA . ALA A 1 208 ? 28.551 -9.552 14.909 1.00 9.35 208 ALA A CA 1
ATOM 1594 C C . ALA A 1 208 ? 27.832 -10.855 15.211 1.00 8.88 208 ALA A C 1
ATOM 1595 O O . ALA A 1 208 ? 27.326 -11.518 14.306 1.00 8.85 208 ALA A O 1
ATOM 1597 N N . ARG A 1 209 ? 27.787 -11.220 16.489 1.00 8.89 209 ARG A N 1
ATOM 1598 C CA . ARG A 1 209 ? 27.201 -12.495 16.888 1.00 8.95 209 ARG A CA 1
ATOM 1599 C C . ARG A 1 209 ? 25.697 -12.352 17.069 1.00 8.99 209 ARG A C 1
ATOM 1600 O O . ARG A 1 209 ? 25.161 -12.334 18.182 1.00 8.72 209 ARG A O 1
ATOM 1608 N N . THR A 1 210 ? 25.017 -12.224 15.942 1.00 8.64 210 THR A N 1
ATOM 1609 C CA . THR A 1 210 ? 23.570 -12.087 15.897 1.00 9.10 210 THR A CA 1
ATOM 1610 C C . THR A 1 210 ? 23.079 -12.719 14.600 1.00 9.41 210 THR A C 1
ATOM 1611 O O . THR A 1 210 ? 23.819 -12.762 13.607 1.00 10.17 210 THR A O 1
ATOM 1615 N N . ASP A 1 211 ? 21.835 -13.186 14.601 1.00 10.06 211 ASP A N 1
ATOM 1616 C CA . ASP A 1 211 ? 21.256 -13.785 13.404 1.00 10.74 211 ASP A CA 1
ATOM 1617 C C . ASP A 1 211 ? 20.958 -12.760 12.311 1.00 10.11 211 ASP A C 1
ATOM 1618 O O . ASP A 1 211 ? 20.932 -13.110 11.133 1.00 10.38 211 ASP A O 1
ATOM 1623 N N . LYS A 1 212 ? 20.710 -11.509 12.686 1.00 9.39 212 LYS A N 1
ATOM 1624 C CA . LYS A 1 212 ? 20.282 -10.485 11.732 1.00 9.40 212 LYS A CA 1
ATOM 1625 C C . LYS A 1 212 ? 20.975 -9.149 12.001 1.00 8.63 212 LYS A C 1
ATOM 1626 O O . LYS A 1 212 ? 20.856 -8.605 13.061 1.00 8.77 212 LYS A O 1
ATOM 1632 N N . VAL A 1 213 ? 21.655 -8.659 10.986 1.00 7.77 213 VAL A N 1
ATOM 1633 C CA . VAL A 1 213 ? 22.250 -7.333 11.024 1.00 7.91 213 VAL A CA 1
ATOM 1634 C C . VAL A 1 213 ? 21.509 -6.459 10.015 1.00 7.52 213 VAL A C 1
ATOM 1635 O O . VAL A 1 213 ? 21.416 -6.787 8.822 1.00 7.46 213 VAL A O 1
ATOM 1639 N N . PHE A 1 214 ? 20.964 -5.358 10.513 1.00 7.28 214 PHE A N 1
ATOM 1640 C CA . PHE A 1 214 ? 20.287 -4.368 9.693 1.00 7.12 214 PHE A CA 1
ATOM 1641 C C . PHE A 1 214 ? 21.201 -3.157 9.518 1.00 7.05 214 PHE A C 1
ATOM 1642 O O . PHE A 1 214 ? 21.938 -2.790 10.445 1.00 7.23 214 PHE A O 1
ATOM 1650 N N . LEU A 1 215 ? 21.132 -2.515 8.353 1.00 6.84 215 LEU A N 1
ATOM 1651 C CA . LEU A 1 215 ? 21.866 -1.269 8.133 1.00 6.83 215 LEU A CA 1
ATOM 1652 C C . LEU A 1 215 ? 20.987 -0.083 8.480 1.00 6.25 215 LEU A C 1
ATOM 1653 O O . LEU A 1 215 ? 19.928 0.099 7.882 1.00 6.80 215 LEU A O 1
ATOM 1658 N N . GLY A 1 216 ? 21.419 0.701 9.458 1.00 6.44 216 GLY A N 1
ATOM 1659 C CA . GLY A 1 216 ? 20.705 1.906 9.874 1.00 6.36 216 GLY A CA 1
ATOM 1660 C C . GLY A 1 216 ? 21.134 3.121 9.084 1.00 6.43 216 GLY A C 1
ATOM 1661 O O . GLY A 1 216 ? 22.330 3.434 9.006 1.00 6.93 216 GLY A O 1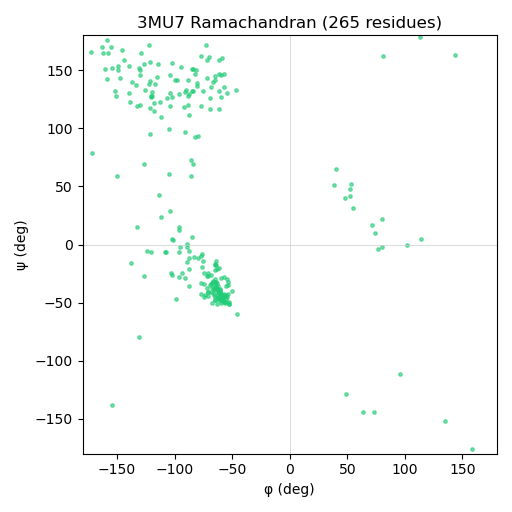
ATOM 1662 N N . PHE A 1 217 ? 20.146 3.812 8.523 1.00 6.71 217 PHE A N 1
ATOM 1663 C CA . PHE A 1 217 ? 20.370 5.016 7.727 1.00 6.88 217 PHE A CA 1
ATOM 1664 C C . PHE A 1 217 ? 19.457 6.154 8.169 1.00 6.98 217 PHE A C 1
ATOM 1665 O O . PHE A 1 217 ? 18.347 5.906 8.638 1.00 7.35 217 PHE A O 1
ATOM 1673 N N . PRO A 1 218 ? 19.893 7.415 7.978 1.00 7.05 218 PRO A N 1
ATOM 1674 C CA . PRO A 1 218 ? 18.985 8.544 8.201 1.00 7.65 218 PRO A CA 1
ATOM 1675 C C . PRO A 1 218 ? 17.939 8.624 7.098 1.00 7.84 218 PRO A C 1
ATOM 1676 O O . PRO A 1 218 ? 18.241 8.371 5.932 1.00 8.25 218 PRO A O 1
ATOM 1680 N N . ALA A 1 219 ? 16.715 8.997 7.457 1.00 7.52 219 ALA A N 1
ATOM 1681 C CA . ALA A 1 219 ? 15.620 9.054 6.492 1.00 8.24 219 ALA A CA 1
ATOM 1682 C C . ALA A 1 219 ? 15.586 10.356 5.686 1.00 8.44 219 ALA A C 1
ATOM 1683 O O . ALA A 1 219 ? 14.852 10.451 4.701 1.00 8.99 219 ALA A O 1
ATOM 1685 N N . HIS A 1 220 ? 16.385 11.339 6.093 1.00 8.80 220 HIS A N 1
ATOM 1686 C CA . HIS A 1 220 ? 16.386 12.673 5.488 1.00 9.52 220 HIS A CA 1
ATOM 1687 C C . HIS A 1 220 ? 17.716 13.312 5.861 1.00 10.20 220 HIS A C 1
ATOM 1688 O O . HIS A 1 220 ? 18.257 13.000 6.920 1.00 9.98 220 HIS A O 1
ATOM 1695 N N . PRO A 1 221 ? 18.249 14.222 5.013 1.00 11.47 221 PRO A N 1
ATOM 1696 C CA . PRO A 1 221 ? 19.502 14.909 5.368 1.00 12.31 221 PRO A CA 1
ATOM 1697 C C . PRO A 1 221 ? 19.503 15.614 6.735 1.00 12.45 221 PRO A C 1
ATOM 1698 O O . PRO A 1 221 ? 20.546 15.688 7.392 1.00 13.46 221 PRO A O 1
ATOM 1702 N N . ASP A 1 222 ? 18.345 16.119 7.155 1.00 11.78 222 ASP A N 1
ATOM 1703 C CA . ASP A 1 222 ? 18.225 16.831 8.424 1.00 12.19 222 ASP A CA 1
ATOM 1704 C C . ASP A 1 222 ? 18.129 15.890 9.625 1.00 11.35 222 ASP A C 1
ATOM 1705 O O . ASP A 1 222 ? 18.206 16.346 10.757 1.00 11.55 222 ASP A O 1
ATOM 1710 N N . ALA A 1 223 ? 17.926 14.594 9.378 1.00 10.72 223 ALA A N 1
ATOM 1711 C CA . ALA A 1 223 ? 17.685 13.629 10.456 1.00 10.45 223 ALA A CA 1
ATOM 1712 C C . ALA A 1 223 ? 18.945 13.243 11.226 1.00 10.19 223 ALA A C 1
ATOM 1713 O O . ALA A 1 223 ? 18.855 12.720 12.335 1.00 10.46 223 ALA A O 1
ATOM 1715 N N . ALA A 1 224 ? 20.108 13.478 10.625 1.00 10.68 224 ALA A N 1
ATOM 1716 C CA . ALA A 1 224 ? 21.395 13.165 11.238 1.00 11.29 224 ALA A CA 1
ATOM 1717 C C . ALA A 1 224 ? 22.401 14.241 10.858 1.00 11.92 224 ALA A C 1
ATOM 1718 O O . ALA A 1 224 ? 22.213 14.937 9.861 1.00 12.91 224 ALA A O 1
ATOM 1720 N N . GLY A 1 225 ? 23.467 14.365 11.647 1.00 12.21 225 GLY A N 1
ATOM 1721 C CA . GLY A 1 225 ? 24.538 15.323 11.372 1.00 12.90 225 GLY A CA 1
ATOM 1722 C C . GLY A 1 225 ? 25.313 15.003 10.116 1.00 13.30 225 GLY A C 1
ATOM 1723 O O . GLY A 1 225 ? 25.807 15.907 9.436 1.00 14.31 225 GLY A O 1
ATOM 1724 N N . SER A 1 226 ? 25.425 13.711 9.815 1.00 12.89 226 SER A N 1
ATOM 1725 C CA . SER A 1 226 ? 26.123 13.227 8.630 1.00 12.41 226 SER A CA 1
ATOM 1726 C C . SER A 1 226 ? 25.704 11.788 8.349 1.00 11.96 226 SER A C 1
ATOM 1727 O O . SER A 1 226 ? 25.115 11.125 9.209 1.00 11.72 226 SER A O 1
ATOM 1730 N N . GLY A 1 227 ? 26.008 11.320 7.143 1.00 11.43 227 GLY A N 1
ATOM 1731 C CA . GLY A 1 227 ? 25.776 9.939 6.756 1.00 11.28 227 GLY A CA 1
ATOM 1732 C C . GLY A 1 227 ? 24.555 9.687 5.897 1.00 10.92 227 GLY A C 1
ATOM 1733 O O . GLY A 1 227 ? 24.302 8.552 5.509 1.00 10.97 227 GLY A O 1
ATOM 1734 N N . TYR A 1 228 ? 23.779 10.721 5.561 1.00 10.62 228 TYR A N 1
ATOM 1735 C CA . TYR A 1 228 ? 22.620 10.510 4.699 1.00 10.85 228 TYR A CA 1
ATOM 1736 C C . TYR A 1 228 ? 23.053 9.969 3.347 1.00 11.07 228 TYR A C 1
ATOM 1737 O O . TYR A 1 228 ? 23.937 10.469 2.753 1.00 11.77 228 TYR A O 1
ATOM 1746 N N . MET A 1 229 ? 22.367 8.941 2.943 1.00 10.91 229 MET A N 1
ATOM 1747 C CA . MET A 1 229 ? 22.567 8.292 1.685 1.00 11.08 229 MET A CA 1
ATOM 1748 C C . MET A 1 229 ? 21.235 8.135 0.992 1.00 11.44 229 MET A C 1
ATOM 1749 O O . MET A 1 229 ? 20.338 7.556 1.482 1.00 11.33 229 MET A O 1
ATOM 1754 N N . PRO A 1 230 ? 21.122 8.731 -0.189 1.00 12.02 230 PRO A N 1
ATOM 1755 C CA . PRO A 1 230 ? 19.865 8.709 -0.911 1.00 11.81 230 PRO A CA 1
ATOM 1756 C C . PRO A 1 230 ? 19.332 7.288 -1.184 1.00 12.20 230 PRO A C 1
ATOM 1757 O O . PRO A 1 230 ? 20.112 6.411 -1.394 1.00 12.31 230 PRO A O 1
ATOM 1761 N N . PRO A 1 231 ? 18.043 7.094 -1.202 1.00 11.16 231 PRO A N 1
ATOM 1762 C CA . PRO A 1 231 ? 17.522 5.765 -1.267 1.00 14.21 231 PRO A CA 1
ATOM 1763 C C . PRO A 1 231 ? 17.904 5.039 -2.579 1.00 12.95 231 PRO A C 1
ATOM 1764 O O . PRO A 1 231 ? 18.143 3.826 -2.603 1.00 12.89 231 PRO A O 1
ATOM 1768 N N . THR A 1 232 ? 18.029 5.792 -3.690 1.00 13.35 232 THR A N 1
ATOM 1769 C CA . THR A 1 232 ? 18.471 5.117 -4.932 1.00 13.62 232 THR A CA 1
ATOM 1770 C C . THR A 1 232 ? 19.912 4.637 -4.799 1.00 12.03 232 THR A C 1
ATOM 1771 O O . THR A 1 232 ? 20.240 3.613 -5.410 1.00 12.96 232 THR A O 1
ATOM 1775 N N . LYS A 1 233 ? 20.767 5.313 -4.068 1.00 11.24 233 LYS A N 1
ATOM 1776 C CA . LYS A 1 233 ? 22.102 4.900 -3.850 1.00 11.67 233 LYS A CA 1
ATOM 1777 C C . LYS A 1 233 ? 22.143 3.662 -2.921 1.00 10.87 233 LYS A C 1
ATOM 1778 O O . LYS A 1 233 ? 22.944 2.783 -3.089 1.00 11.75 233 LYS A O 1
ATOM 1784 N N . VAL A 1 234 ? 21.296 3.660 -1.864 1.00 11.08 234 VAL A N 1
ATOM 1785 C CA . VAL A 1 234 ? 21.282 2.465 -1.017 1.00 10.79 234 VAL A CA 1
ATOM 1786 C C . VAL A 1 234 ? 20.873 1.227 -1.855 1.00 11.47 234 VAL A C 1
ATOM 1787 O O . VAL A 1 234 ? 21.538 0.204 -1.765 1.00 10.80 234 VAL A O 1
ATOM 1791 N N . LYS A 1 235 ? 19.840 1.368 -2.654 1.00 11.05 235 LYS A N 1
ATOM 1792 C CA . LYS A 1 235 ? 19.402 0.250 -3.469 1.00 12.73 235 LYS A CA 1
ATOM 1793 C C . LYS A 1 235 ? 20.500 -0.214 -4.449 1.00 11.78 235 LYS A C 1
ATOM 1794 O O . LYS A 1 235 ? 20.723 -1.414 -4.639 1.00 12.70 235 LYS A O 1
ATOM 1800 N N . PHE A 1 236 ? 21.122 0.728 -5.091 1.00 10.36 236 PHE A N 1
ATOM 1801 C CA . PHE A 1 236 ? 22.098 0.390 -6.121 1.00 10.96 236 PHE A CA 1
ATOM 1802 C C . PHE A 1 236 ? 23.388 -0.138 -5.577 1.00 10.78 236 PHE A C 1
ATOM 1803 O O . PHE A 1 236 ? 23.969 -1.129 -6.054 1.00 10.22 236 PHE A O 1
ATOM 1811 N N . SER A 1 237 ? 23.910 0.512 -4.490 1.00 11.70 237 SER A N 1
ATOM 1812 C CA . SER A 1 237 ? 25.270 0.258 -3.995 1.00 13.13 237 SER A CA 1
ATOM 1813 C C . SER A 1 237 ? 25.324 -0.573 -2.824 1.00 13.32 237 SER A C 1
ATOM 1814 O O . SER A 1 237 ? 26.405 -1.244 -2.641 1.00 15.75 237 SER A O 1
ATOM 1817 N N . VAL A 1 238 ? 24.320 -0.632 -1.977 1.00 12.51 238 VAL A N 1
ATOM 1818 C CA . VAL A 1 238 ? 24.421 -1.417 -0.735 1.00 13.39 238 VAL A CA 1
ATOM 1819 C C . VAL A 1 238 ? 23.770 -2.769 -0.878 1.00 12.27 238 VAL A C 1
ATOM 1820 O O . VAL A 1 238 ? 24.376 -3.780 -0.477 1.00 13.31 238 VAL A O 1
ATOM 1824 N N . PHE A 1 239 ? 22.583 -2.856 -1.404 1.00 11.32 239 PHE A N 1
ATOM 1825 C CA . PHE A 1 239 ? 21.829 -4.082 -1.441 1.00 12.21 239 PHE A CA 1
ATOM 1826 C C . PHE A 1 239 ? 22.460 -5.296 -2.125 1.00 12.40 239 PHE A C 1
ATOM 1827 O O . PHE A 1 239 ? 22.357 -6.349 -1.602 1.00 12.72 239 PHE A O 1
ATOM 1835 N N . PRO A 1 240 ? 23.085 -5.155 -3.306 1.00 11.64 240 PRO A N 1
ATOM 1836 C CA . PRO A 1 240 ? 23.660 -6.352 -3.944 1.00 12.22 240 PRO A CA 1
ATOM 1837 C C . PRO A 1 240 ? 24.708 -7.019 -3.046 1.00 13.23 240 PRO A C 1
ATOM 1838 O O . PRO A 1 240 ? 24.628 -8.175 -2.889 1.00 15.34 240 PRO A O 1
ATOM 1842 N N . ASN A 1 241 ? 25.598 -6.281 -2.446 1.00 14.50 241 ASN A N 1
ATOM 1843 C CA . ASN A 1 241 ? 26.584 -6.914 -1.550 1.00 15.64 241 ASN A CA 1
ATOM 1844 C C . ASN A 1 241 ? 25.935 -7.336 -0.213 1.00 15.65 241 ASN A C 1
ATOM 1845 O O . ASN A 1 241 ? 26.149 -8.406 0.216 1.00 15.85 241 ASN A O 1
ATOM 1850 N N . ALA A 1 242 ? 25.132 -6.479 0.384 1.00 15.28 242 ALA A N 1
ATOM 1851 C CA . ALA A 1 242 ? 24.495 -6.830 1.646 1.00 15.35 242 ALA A CA 1
ATOM 1852 C C . ALA A 1 242 ? 23.678 -8.089 1.562 1.00 15.80 242 ALA A C 1
ATOM 1853 O O . ALA A 1 242 ? 23.704 -8.884 2.429 1.00 15.42 242 ALA A O 1
ATOM 1855 N N . GLN A 1 243 ? 22.927 -8.247 0.495 1.00 16.46 243 GLN A N 1
ATOM 1856 C CA . GLN A 1 243 ? 22.093 -9.435 0.298 1.00 18.06 243 GLN A CA 1
ATOM 1857 C C . GLN A 1 243 ? 22.892 -10.732 0.153 1.00 18.25 243 GLN A C 1
ATOM 1858 O O . GLN A 1 243 ? 22.324 -11.820 0.260 1.00 18.95 243 GLN A O 1
ATOM 1864 N N . ASP A 1 244 ? 24.199 -10.615 -0.076 1.00 18.48 244 ASP A N 1
ATOM 1865 C CA . ASP A 1 244 ? 25.082 -11.783 -0.135 1.00 18.86 244 ASP A CA 1
ATOM 1866 C C . ASP A 1 244 ? 25.420 -12.328 1.262 1.00 18.58 244 ASP A C 1
ATOM 1867 O O . ASP A 1 244 ? 26.009 -13.409 1.391 1.00 19.03 244 ASP A O 1
ATOM 1872 N N . SER A 1 245 ? 25.054 -11.583 2.303 1.00 17.87 245 SER A N 1
ATOM 1873 C CA . SER A 1 245 ? 25.252 -12.042 3.672 1.00 17.15 245 SER A CA 1
ATOM 1874 C C . SER A 1 245 ? 24.053 -12.816 4.196 1.00 16.91 245 SER A C 1
ATOM 1875 O O . SER A 1 245 ? 22.905 -12.381 4.071 1.00 16.43 245 SER A O 1
ATOM 1878 N N . THR A 1 246 ? 24.340 -13.959 4.813 1.00 17.00 246 THR A N 1
ATOM 1879 C CA . THR A 1 246 ? 23.317 -14.768 5.468 1.00 17.56 246 THR A CA 1
ATOM 1880 C C . THR A 1 246 ? 22.701 -14.042 6.669 1.00 16.36 246 THR A C 1
ATOM 1881 O O . THR A 1 246 ? 21.629 -14.414 7.145 1.00 17.39 246 THR A O 1
ATOM 1885 N N . LYS A 1 247 ? 23.384 -13.001 7.142 1.00 14.75 247 LYS A N 1
ATOM 1886 C CA . LYS A 1 247 ? 22.912 -12.212 8.275 1.00 13.39 247 LYS A CA 1
ATOM 1887 C C . LYS A 1 247 ? 22.130 -10.965 7.876 1.00 12.16 247 LYS A C 1
ATOM 1888 O O . LYS A 1 247 ? 21.666 -10.243 8.747 1.00 11.76 247 LYS A O 1
ATOM 1894 N N . PHE A 1 248 ? 21.994 -10.682 6.583 1.00 10.96 248 PHE A N 1
ATOM 1895 C CA . PHE A 1 248 ? 21.324 -9.451 6.163 1.00 10.40 248 PHE A CA 1
ATOM 1896 C C . PHE A 1 248 ? 19.876 -9.434 6.639 1.00 10.34 248 PHE A C 1
ATOM 1897 O O . PHE A 1 248 ? 19.076 -10.277 6.247 1.00 11.41 248 PHE A O 1
ATOM 1905 N N . GLY A 1 249 ? 19.544 -8.473 7.499 1.00 9.68 249 GLY A N 1
ATOM 1906 C CA . GLY A 1 249 ? 18.195 -8.389 8.050 1.00 9.96 249 GLY A CA 1
ATOM 1907 C C . GLY A 1 249 ? 17.290 -7.429 7.304 1.00 9.36 249 GLY A C 1
ATOM 1908 O O . GLY A 1 249 ? 16.071 -7.610 7.271 1.00 10.25 249 GLY A O 1
ATOM 1909 N N . GLY A 1 250 ? 17.884 -6.409 6.695 1.00 8.70 250 GLY A N 1
ATOM 1910 C CA . GLY A 1 250 ? 17.134 -5.316 6.089 1.00 8.77 250 GLY A CA 1
ATOM 1911 C C . GLY A 1 250 ? 17.765 -3.995 6.484 1.00 7.90 250 GLY A C 1
ATOM 1912 O O . GLY A 1 250 ? 18.978 -3.924 6.732 1.00 7.69 250 GLY A O 1
ATOM 1913 N N . ILE A 1 251 ? 16.953 -2.941 6.527 1.00 7.96 251 ILE A N 1
ATOM 1914 C CA . ILE A 1 251 ? 17.437 -1.635 6.965 1.00 7.72 251 ILE A CA 1
ATOM 1915 C C . ILE A 1 251 ? 16.654 -1.118 8.162 1.00 7.20 251 ILE A C 1
ATOM 1916 O O . ILE A 1 251 ? 15.524 -1.532 8.415 1.00 7.50 251 ILE A O 1
ATOM 1921 N N . MET A 1 252 ? 17.298 -0.225 8.899 1.00 6.81 252 MET A N 1
ATOM 1922 C CA . MET A 1 252 ? 16.651 0.540 9.951 1.00 6.30 252 MET A CA 1
ATOM 1923 C C . MET A 1 252 ? 16.689 2.005 9.528 1.00 6.18 252 MET A C 1
ATOM 1924 O O . MET A 1 252 ? 17.660 2.445 8.903 1.00 6.70 252 MET A O 1
ATOM 1929 N N . LEU A 1 253 ? 15.630 2.750 9.849 1.00 6.33 253 LEU A N 1
ATOM 1930 C CA . LEU A 1 253 ? 15.564 4.165 9.516 1.00 6.61 253 LEU A CA 1
ATOM 1931 C C . LEU A 1 253 ? 15.422 5.042 10.744 1.00 6.58 253 LEU A C 1
ATOM 1932 O O . LEU A 1 253 ? 14.550 4.821 11.606 1.00 6.71 253 LEU A O 1
ATOM 1937 N N . TRP A 1 254 ? 16.261 6.053 10.783 1.00 6.45 254 TRP A N 1
ATOM 1938 C CA . TRP A 1 254 ? 16.186 7.114 11.778 1.00 6.48 254 TRP A CA 1
ATOM 1939 C C . TRP A 1 254 ? 15.618 8.327 11.034 1.00 6.39 254 TRP A C 1
ATOM 1940 O O . TRP A 1 254 ? 16.317 8.961 10.290 1.00 6.71 254 TRP A O 1
ATOM 1951 N N . ASP A 1 255 ? 14.327 8.613 11.151 1.00 6.57 255 ASP A N 1
ATOM 1952 C CA . ASP A 1 255 ? 13.343 8.009 12.037 1.00 6.52 255 ASP A CA 1
ATOM 1953 C C . ASP A 1 255 ? 11.944 8.313 11.403 1.00 6.48 255 ASP A C 1
ATOM 1954 O O . ASP A 1 255 ? 11.856 8.956 10.418 1.00 6.63 255 ASP A O 1
ATOM 1959 N N . SER A 1 256 ? 10.901 7.793 12.001 1.00 6.56 256 SER A N 1
ATOM 1960 C CA . SER A 1 256 ? 9.544 7.874 11.424 1.00 6.94 256 SER A CA 1
ATOM 1961 C C . SER A 1 256 ? 9.125 9.316 11.083 1.00 6.81 256 SER A C 1
ATOM 1962 O O . SER A 1 256 ? 8.607 9.580 10.025 1.00 7.52 256 SER A O 1
ATOM 1965 N N . TYR A 1 257 ? 9.441 10.224 11.999 1.00 7.08 257 TYR A N 1
ATOM 1966 C CA . TYR A 1 257 ? 9.143 11.634 11.788 1.00 7.74 257 TYR A CA 1
ATOM 1967 C C . TYR A 1 257 ? 9.697 12.103 10.445 1.00 7.93 257 TYR A C 1
ATOM 1968 O O . TYR A 1 257 ? 8.971 12.680 9.634 1.00 8.69 257 TYR A O 1
ATOM 1977 N N . TRP A 1 258 ? 10.975 11.837 10.205 1.00 7.70 258 TRP A N 1
ATOM 1978 C CA . TRP A 1 258 ? 11.612 12.261 8.963 1.00 8.26 258 TRP A CA 1
ATOM 1979 C C . TRP A 1 258 ? 11.226 11.437 7.745 1.00 8.22 258 TRP A C 1
ATOM 1980 O O . TRP A 1 258 ? 11.132 11.972 6.639 1.00 9.58 258 TRP A O 1
ATOM 1991 N N . ASP A 1 259 ? 10.993 10.141 7.936 1.00 8.17 259 ASP A N 1
ATOM 1992 C CA . ASP A 1 259 ? 10.549 9.262 6.853 1.00 8.46 259 ASP A CA 1
ATOM 1993 C C . ASP A 1 259 ? 9.177 9.690 6.323 1.00 8.87 259 ASP A C 1
ATOM 1994 O O . ASP A 1 259 ? 8.893 9.562 5.131 1.00 9.27 259 ASP A O 1
ATOM 1999 N N . THR A 1 260 ? 8.329 10.216 7.203 1.00 9.60 260 THR A N 1
ATOM 2000 C CA . THR A 1 260 ? 7.029 10.748 6.789 1.00 11.20 260 THR A CA 1
ATOM 2001 C C . THR A 1 260 ? 7.214 11.893 5.788 1.00 12.03 260 THR A C 1
ATOM 2002 O O . THR A 1 260 ? 6.493 11.955 4.787 1.00 13.49 260 THR A O 1
ATOM 2006 N N . VAL A 1 261 ? 8.177 12.771 6.072 1.00 13.10 261 VAL A N 1
ATOM 2007 C CA . VAL A 1 261 ? 8.538 13.927 5.235 1.00 14.27 261 VAL A CA 1
ATOM 2008 C C . VAL A 1 261 ? 9.167 13.484 3.907 1.00 13.94 261 VAL A C 1
ATOM 2009 O O . VAL A 1 261 ? 8.766 13.921 2.820 1.00 14.53 261 VAL A O 1
ATOM 2013 N N . SER A 1 262 ? 10.162 12.611 3.999 1.00 13.04 262 SER A N 1
ATOM 2014 C CA . SER A 1 262 ? 11.020 12.300 2.864 1.00 12.48 262 SER A CA 1
ATOM 2015 C C . SER A 1 262 ? 10.502 11.195 1.963 1.00 12.46 262 SER A C 1
ATOM 2016 O O . SER A 1 262 ? 10.919 11.099 0.814 1.00 12.52 262 SER A O 1
ATOM 2019 N N . GLN A 1 263 ? 9.628 10.362 2.458 1.00 11.96 263 GLN A N 1
ATOM 2020 C CA . GLN A 1 263 ? 9.171 9.140 1.809 1.00 12.48 263 GLN A CA 1
ATOM 2021 C C . GLN A 1 263 ? 10.293 8.186 1.405 1.00 11.85 263 GLN A C 1
ATOM 2022 O O . GLN A 1 263 ? 10.179 7.484 0.464 1.00 11.98 263 GLN A O 1
ATOM 2028 N N . PHE A 1 264 ? 11.374 8.205 2.197 1.00 11.43 264 PHE A N 1
ATOM 2029 C CA . PHE A 1 264 ? 12.538 7.344 1.982 1.00 11.11 264 PHE A CA 1
ATOM 2030 C C . PHE A 1 264 ? 12.147 5.873 1.873 1.00 11.25 264 PHE A C 1
ATOM 2031 O O . PHE A 1 264 ? 12.527 5.196 0.910 1.00 11.65 264 PHE A O 1
ATOM 2039 N N . SER A 1 265 ? 11.380 5.370 2.841 1.00 11.03 265 SER A N 1
ATOM 2040 C CA . SER A 1 265 ? 10.982 3.961 2.800 1.00 11.35 265 SER A CA 1
ATOM 2041 C C . SER A 1 265 ? 10.061 3.650 1.613 1.00 12.27 265 SER A C 1
ATOM 2042 O O . SER A 1 265 ? 10.171 2.581 1.023 1.00 12.21 265 SER A O 1
ATOM 2045 N N . ASN A 1 266 ? 9.161 4.572 1.263 1.00 13.46 266 ASN A N 1
ATOM 2046 C CA . ASN A 1 266 ? 8.361 4.411 0.039 1.00 15.29 266 ASN A CA 1
ATOM 2047 C C . ASN A 1 266 ? 9.264 4.208 -1.180 1.00 15.90 266 ASN A C 1
ATOM 2048 O O . ASN A 1 266 ? 9.029 3.307 -1.988 1.00 16.45 266 ASN A O 1
ATOM 2053 N N . LYS A 1 267 ? 10.317 5.019 -1.282 1.00 16.58 267 LYS A N 1
ATOM 2054 C CA . LYS A 1 267 ? 11.264 4.943 -2.399 1.00 17.26 267 LYS A CA 1
ATOM 2055 C C . LYS A 1 267 ? 12.092 3.659 -2.383 1.00 17.38 267 LYS A C 1
ATOM 2056 O O . LYS A 1 267 ? 12.331 3.056 -3.435 1.00 17.89 267 LYS A O 1
ATOM 2062 N N . ILE A 1 268 ? 12.527 3.243 -1.194 1.00 17.10 268 ILE A N 1
ATOM 2063 C CA . ILE A 1 268 ? 13.227 1.966 -1.020 1.00 17.18 268 ILE A CA 1
ATOM 2064 C C . ILE A 1 268 ? 12.357 0.800 -1.502 1.00 17.24 268 ILE A C 1
ATOM 2065 O O . ILE A 1 268 ? 12.843 -0.104 -2.190 1.00 17.37 268 ILE A O 1
ATOM 2070 N N . LEU A 1 269 ? 11.074 0.844 -1.150 1.00 17.31 269 LEU A N 1
ATOM 2071 C CA . LEU A 1 269 ? 10.142 -0.252 -1.421 1.00 17.49 269 LEU A CA 1
ATOM 2072 C C . LEU A 1 269 ? 9.458 -0.178 -2.790 1.00 18.55 269 LEU A C 1
ATOM 2073 O O . LEU A 1 269 ? 8.817 -1.142 -3.212 1.00 18.86 269 LEU A O 1
ATOM 2078 N N . GLY A 1 270 ? 9.589 0.958 -3.469 1.00 19.47 270 GLY A N 1
ATOM 2079 C CA . GLY A 1 270 ? 8.981 1.146 -4.787 1.00 21.03 270 GLY A CA 1
ATOM 2080 C C . GLY A 1 270 ? 7.503 1.485 -4.743 1.00 22.31 270 GLY A C 1
ATOM 2081 O O . GLY A 1 270 ? 6.782 1.277 -5.722 1.00 22.65 270 GLY A O 1
ATOM 2082 N N . LYS A 1 271 ? 7.047 2.002 -3.606 1.00 23.35 271 LYS A N 1
ATOM 2083 C CA . LYS A 1 271 ? 5.673 2.473 -3.471 1.00 24.56 271 LYS A CA 1
ATOM 2084 C C . LYS A 1 271 ? 5.572 3.900 -4.000 1.00 25.41 271 LYS A C 1
ATOM 2085 O O . LYS A 1 271 ? 6.548 4.654 -3.958 1.00 25.72 271 LYS A O 1
ATOM 2091 N N . GLY A 1 272 ? 4.393 4.259 -4.504 1.00 26.47 272 GLY A N 1
ATOM 2092 C CA . GLY A 1 272 ? 4.160 5.582 -5.085 1.00 27.53 272 GLY A CA 1
ATOM 2093 C C . GLY A 1 272 ? 4.458 6.717 -4.123 1.00 28.27 272 GLY A C 1
ATOM 2094 O O . GLY A 1 272 ? 4.079 6.666 -2.949 1.00 28.56 272 GLY A O 1
ATOM 2095 N N . VAL A 1 273 ? 5.149 7.738 -4.625 1.00 28.84 273 VAL A N 1
ATOM 2096 C CA . VAL A 1 273 ? 5.507 8.905 -3.824 1.00 29.30 273 VAL A CA 1
ATOM 2097 C C . VAL A 1 273 ? 4.482 10.019 -4.024 1.00 29.50 273 VAL A C 1
ATOM 2098 O O . VAL A 1 273 ? 3.784 10.408 -3.088 1.00 29.90 273 VAL A O 1
#

Solvent-accessible surface area: 11008 Å² total; per-residue (Å²): 143,117,33,72,0,0,0,0,2,1,43,19,136,120,14,58,41,0,72,40,0,2,72,39,54,9,14,29,33,0,0,0,1,14,0,22,20,5,11,60,88,77,105,48,40,41,77,6,31,61,27,68,48,118,32,2,37,83,29,0,94,61,0,53,88,105,137,8,99,0,0,0,0,0,0,0,76,72,25,71,4,36,0,106,50,158,93,22,0,69,72,8,0,50,38,0,21,104,10,1,1,50,82,61,68,81,135,116,36,66,15,20,2,7,79,2,42,6,39,0,0,0,0,3,3,40,68,55,11,64,42,51,1,61,26,0,0,73,34,0,21,59,40,41,159,89,47,46,132,6,11,0,0,0,1,1,51,1,65,41,84,6,90,10,0,4,82,0,2,63,46,49,15,5,57,2,0,0,0,12,0,7,81,19,78,127,6,0,24,40,96,90,76,21,65,31,0,20,91,14,4,103,65,1,15,134,87,0,135,12,111,92,0,6,0,0,0,0,0,39,78,102,13,15,78,41,7,58,0,42,11,98,82,0,80,165,46,0,19,88,60,0,107,124,28,136,44,34,11,0,0,0,0,32,4,0,74,58,4,58,92,21,48,1,2,32,86,11,58,63,86,72,116

CATH classification: 3.20.20.80

InterPro domains:
  IPR001223 Glycoside hydrolase family 18, catalytic domain [PF00704] (5-220)
  IPR001223 Glycoside hydrolase family 18, catalytic domain [PS51910] (3-272)
  IPR017853 Glycoside hydrolase superfamily [SSF51445] (5-266)
  IPR045321 Chitinase Cts1-like [cd02877] (4-268)

Sequence (273 aa):
GSLDIAVYWGQSFDERSLEATCDSGNYAYVIIGFLNTFGGGQTPALDISGHSPKGLEPQIKHCQSKNNVKVLLSIGGPAGPYSLDSRNDANDLAVYLHKNFLLPPAGTSESRPFGNAVLDGIDFHIEHGGGGPSQYQLLANILSSFRLSGSEFALTAAPQCVYPDPNLGTVINSATFDAIWVQFYNNPQCSYSASNASALMNAWKEWSSMKARTDKVFLGFPAHPDAAGSGYMPPTKVKFSVFPNAQDSTKFGGIMLWDSYWDTVSQFSNKILGKGV

Nearest PDB structures (foldseek):
  3mu7-assembly1_A  TM=1.004E+00  e=5.268E-62  Scadoxus multiflorus
  3oih-assembly1_A  TM=9.928E-01  e=2.451E-54  Scadoxus multiflorus
  3o9n-assembly1_A  TM=9.922E-01  e=4.332E-54  Scadoxus multiflorus
  1llo-assembly1_A  TM=9.627E-01  e=9.187E-33  Hevea brasiliensis
  1kr0-assembly1_A  TM=9.634E-01  e=1.963E-32  Hevea brasiliensis

Radius of gyration: 17.62 Å; Cα contacts (8 Å, |Δi|>4): 600; chains: 1; bounding box: 39×35×48 Å

Secondary structure (DSSP, 8-state):
----EEEEE-S-TTSPPHHHHHHTS--SEEEEEEEEEBSTTPPPEE-STT--TTTHHHHHHHHHHTT-EEEEEEEESS-SB---SHHHHHHHHHHHIIIIIS---SS----TTTT---SEEEEEE-SS-STTHHHHHHHHHHHHTTSS--EEEE--BSSSSPTTTHHHHHTT--SEEEEE-SS-GGGS-BTTB-HHHHHHHHHHHHH--SS-EEEEEESSGGGSSS----HHHIIIIIHHHHTTSTTEEEEEEE-HHHHHHH-HHHHHHT---

Organism: NCBI:txid82246